Protein AF-A0A2T4S5Z9-F1 (afdb_monomer)

Foldseek 3Di:
DDDCVCVVCVVVVHDDDDDDDPVVCVVCVQLVVCVVLLFAAEAEDDQADPVRHCADPVRHRPDSDDPVVVLVLLVVQQPFQEEEEEQVCCVPPLDLSFRPDDHPAGHEYEYEYADLDHDCVGNVQQDQPHAYEYEYCDPPRDDPPTHPRYDYDHDVDPQPRVVRNVCSVVVGRYYYYDYDDVVSVSCVVVPSHDD

Radius of gyration: 19.09 Å; Cα contacts (8 Å, |Δi|>4): 292; chains: 1; bounding box: 44×49×46 Å

Organism: NCBI:txid214473

Solvent-accessible surface area (backbone atoms only — not comparable to full-atom values): 11421 Å² total; per-residue (Å²): 130,98,64,66,65,66,55,58,40,46,77,71,71,41,90,82,82,92,76,92,50,73,66,64,46,62,77,39,46,63,61,52,52,24,58,75,69,50,29,31,37,27,35,60,59,82,74,58,48,98,90,66,43,60,45,46,101,85,66,57,53,81,80,85,67,57,75,68,56,54,54,51,51,33,53,52,49,67,74,24,50,24,39,33,29,28,35,69,38,46,72,76,65,48,50,62,80,70,56,89,62,98,63,99,67,74,36,33,35,36,35,46,24,56,83,46,71,75,70,69,82,36,56,52,52,64,52,63,78,52,44,31,42,35,39,19,53,33,84,81,60,75,67,89,88,50,50,96,32,55,43,81,44,71,36,98,60,82,45,70,68,55,49,28,32,53,38,28,76,72,69,31,60,29,32,37,34,58,43,43,70,69,56,48,51,51,47,67,71,63,71,61,62,76,79

Mean predicted aligned error: 5.9 Å

Sequence (195 aa):
LDSPGDEILTEAGIEVEYQHDAQAEAMNTDFFKAKQAQITEVTLNLSVSLDGKQATDNGQSKWITNPGVKQDVFKHRARHDAILTGAGTVQADNPSLTVRLEVERQPVRVVLARSGHLDFTQTLFTDQQTPVLVYTENTQLKTKEHGSNIQIIVLDDCSIETILKDLYQRGIGSVYVEAGPKVTSQFLQSQCVQT

pLDDT: mean 89.4, std 8.86, range [57.88, 98.5]

Structure (mmCIF, N/CA/C/O backbone):
data_AF-A0A2T4S5Z9-F1
#
_entry.id   AF-A0A2T4S5Z9-F1
#
loop_
_atom_site.group_PDB
_atom_site.id
_atom_site.type_symbol
_atom_site.label_atom_id
_atom_site.label_alt_id
_atom_site.label_comp_id
_atom_site.label_asym_id
_atom_site.label_entity_id
_atom_site.label_seq_id
_atom_site.pdbx_PDB_ins_code
_atom_site.Cartn_x
_atom_site.Cartn_y
_atom_site.Cartn_z
_atom_site.occupancy
_atom_site.B_iso_or_equiv
_atom_site.auth_seq_id
_atom_site.auth_comp_id
_atom_site.auth_asym_id
_atom_site.auth_atom_id
_atom_site.pdbx_PDB_model_num
ATOM 1 N N . LEU A 1 1 ? -8.295 5.932 23.059 1.00 58.91 1 LEU A N 1
ATOM 2 C CA . LEU A 1 1 ? -7.532 6.839 22.174 1.00 58.91 1 LEU A CA 1
ATOM 3 C C . LEU A 1 1 ? -7.860 8.231 22.658 1.00 58.91 1 LEU A C 1
ATOM 5 O O . LEU A 1 1 ? -9.013 8.611 22.510 1.00 58.91 1 LEU A O 1
ATOM 9 N N . ASP A 1 2 ? -6.915 8.929 23.276 1.00 59.41 2 ASP A N 1
ATOM 10 C CA . ASP A 1 2 ? -7.186 10.278 23.772 1.00 59.41 2 ASP A CA 1
ATOM 11 C C . ASP A 1 2 ? -7.414 11.206 22.578 1.00 59.41 2 ASP A C 1
ATOM 13 O O . ASP A 1 2 ? -6.559 11.350 21.701 1.00 59.41 2 ASP A O 1
ATOM 17 N N . SER A 1 3 ? -8.614 11.771 22.501 1.00 67.69 3 SER A N 1
ATOM 18 C CA . SER A 1 3 ? -8.973 12.809 21.547 1.00 67.69 3 SER A CA 1
ATOM 19 C C . SER A 1 3 ? -9.553 13.966 22.350 1.00 67.69 3 SER A C 1
ATOM 21 O O . SER A 1 3 ? -10.454 13.727 23.148 1.00 67.69 3 SER A O 1
ATOM 23 N N . PRO A 1 4 ? -9.095 15.209 22.135 1.00 86.31 4 PRO A N 1
ATOM 24 C CA . PRO A 1 4 ? -9.563 16.359 22.908 1.00 86.31 4 PRO A CA 1
ATOM 25 C C . PRO A 1 4 ? -10.992 16.787 22.534 1.00 86.31 4 PRO A C 1
ATOM 27 O O . PRO A 1 4 ? -11.445 17.839 22.964 1.00 86.31 4 PRO A O 1
ATOM 30 N N . GLY A 1 5 ? -11.705 16.025 21.692 1.00 88.50 5 GLY A N 1
ATOM 31 C CA . GLY A 1 5 ? -13.034 16.395 21.197 1.00 88.50 5 GLY A CA 1
ATOM 32 C C . GLY A 1 5 ? -14.035 16.650 22.324 1.00 88.50 5 GLY A C 1
ATOM 33 O O . GLY A 1 5 ? -14.705 17.680 22.317 1.00 88.50 5 GLY A O 1
ATOM 34 N N . ASP A 1 6 ? -14.072 15.761 23.315 1.00 91.12 6 ASP A N 1
ATOM 35 C CA . ASP A 1 6 ? -14.982 15.876 24.460 1.00 91.12 6 ASP A CA 1
ATOM 36 C C . ASP A 1 6 ? -14.638 17.100 25.328 1.00 91.12 6 ASP A C 1
ATOM 38 O O . ASP A 1 6 ? -15.530 17.823 25.780 1.00 91.12 6 ASP A O 1
ATOM 42 N N . GLU A 1 7 ? -13.342 17.382 25.505 1.00 92.06 7 GLU A N 1
ATOM 43 C CA . GLU A 1 7 ? -12.838 18.547 26.245 1.00 92.06 7 GLU A CA 1
ATOM 44 C C . GLU A 1 7 ? -13.224 19.855 25.546 1.00 92.06 7 GLU A C 1
ATOM 46 O O . GLU A 1 7 ? -13.785 20.743 26.182 1.00 92.06 7 GLU A O 1
ATOM 51 N N . ILE A 1 8 ? -13.022 19.945 24.225 1.00 95.06 8 ILE A N 1
ATOM 52 C CA . ILE A 1 8 ? -13.369 21.124 23.412 1.00 95.06 8 ILE A CA 1
ATOM 53 C C . ILE A 1 8 ? -14.862 21.457 23.530 1.00 95.06 8 ILE A C 1
ATOM 55 O O . ILE A 1 8 ? -15.237 22.626 23.641 1.00 95.06 8 ILE A O 1
ATOM 59 N N . LEU A 1 9 ? -15.726 20.440 23.496 1.00 95.38 9 LEU A N 1
ATOM 60 C CA . LEU A 1 9 ? -17.171 20.622 23.638 1.00 95.38 9 LEU A CA 1
ATOM 61 C C . LEU A 1 9 ? -17.538 21.073 25.058 1.00 95.38 9 LEU A C 1
ATOM 63 O O . LEU A 1 9 ? -18.287 22.039 25.223 1.00 95.38 9 LEU A O 1
ATOM 67 N N . THR A 1 10 ? -16.958 20.430 26.072 1.00 94.62 10 THR A N 1
ATOM 68 C CA . THR A 1 10 ? -17.209 20.758 27.481 1.00 94.62 10 THR A CA 1
ATOM 69 C C . THR A 1 10 ? -16.759 22.186 27.816 1.00 94.62 10 THR A C 1
ATOM 71 O O . THR A 1 10 ? -17.499 22.933 28.456 1.00 94.62 10 THR A O 1
ATOM 74 N N . GLU A 1 11 ? -15.586 22.616 27.337 1.00 96.38 11 GLU A N 1
ATOM 75 C CA . GLU A 1 11 ? -15.070 23.985 27.506 1.00 96.38 11 GLU A CA 1
ATOM 76 C C . GLU A 1 11 ? -15.950 25.042 26.823 1.00 96.38 11 GLU A C 1
ATOM 78 O O . GLU A 1 11 ? -16.054 26.173 27.304 1.00 96.38 11 GLU A O 1
ATOM 83 N N . ALA A 1 12 ? -16.636 24.676 25.738 1.00 97.19 12 ALA A N 1
ATOM 84 C CA . ALA A 1 12 ? -17.622 25.526 25.075 1.00 97.19 12 ALA A CA 1
ATOM 85 C C . ALA A 1 12 ? -18.988 25.565 25.796 1.00 97.19 12 ALA A C 1
ATOM 87 O O . ALA A 1 12 ? -19.909 26.237 25.327 1.00 97.19 12 ALA A O 1
ATOM 88 N N . GLY A 1 13 ? -19.134 24.866 26.928 1.00 97.19 13 GLY A N 1
ATOM 89 C CA . GLY A 1 13 ? -20.381 24.770 27.687 1.00 97.19 13 GLY A CA 1
ATOM 90 C C . GLY A 1 13 ? -21.405 23.805 27.084 1.00 97.19 13 GLY A C 1
ATOM 91 O O . GLY A 1 13 ? -22.587 23.901 27.415 1.00 97.19 13 GLY A O 1
ATOM 92 N N . ILE A 1 14 ? -20.979 22.906 26.191 1.00 97.25 14 ILE A N 1
ATOM 93 C CA . ILE A 1 14 ? -21.820 21.849 25.620 1.00 97.25 14 ILE A CA 1
ATOM 94 C C . ILE A 1 14 ? -21.727 20.622 26.530 1.00 97.25 14 ILE A C 1
ATOM 96 O O . ILE A 1 14 ? -20.637 20.167 26.863 1.00 97.25 14 ILE A O 1
ATOM 100 N N . GLU A 1 15 ? -22.875 20.084 26.929 1.00 96.12 15 GLU A N 1
ATOM 101 C CA . GLU A 1 15 ? -22.950 18.838 27.691 1.00 96.12 15 GLU A CA 1
ATOM 102 C C . GLU A 1 15 ? -22.558 17.644 26.803 1.00 96.12 15 GLU A C 1
ATOM 104 O O . GLU A 1 15 ? -23.066 17.499 25.689 1.00 96.12 15 GLU A O 1
ATOM 109 N N . VAL A 1 16 ? -21.643 16.801 27.291 1.00 93.88 16 VAL A N 1
ATOM 110 C CA . VAL A 1 16 ? -21.137 15.614 26.586 1.00 93.88 16 VAL A CA 1
ATOM 111 C C . VAL A 1 16 ? -21.408 14.375 27.432 1.00 93.88 16 VAL A C 1
ATOM 113 O O . VAL A 1 16 ? -20.992 14.304 28.587 1.00 93.88 16 VAL A O 1
ATOM 116 N N . GLU A 1 17 ? -22.061 13.375 26.842 1.00 92.94 17 GLU A N 1
ATOM 117 C CA . GLU A 1 17 ? -22.276 12.064 27.455 1.00 92.94 17 GLU A CA 1
ATOM 118 C C . GLU A 1 17 ? -21.646 10.961 26.599 1.00 92.94 17 GLU A C 1
ATOM 120 O O . GLU A 1 17 ? -21.890 10.874 25.394 1.00 92.94 17 GLU A O 1
ATOM 125 N N . TYR A 1 18 ? -20.877 10.072 27.231 1.00 87.06 18 TYR A N 1
ATOM 126 C CA . TYR A 1 18 ? -20.400 8.852 26.587 1.00 87.06 18 TYR A CA 1
ATOM 127 C C . TYR A 1 18 ? -21.430 7.731 26.748 1.00 87.06 18 TYR A C 1
ATOM 129 O O . TYR A 1 18 ? -21.787 7.360 27.868 1.00 87.06 18 TYR A O 1
ATOM 137 N N . GLN A 1 19 ? -21.856 7.142 25.631 1.00 89.94 19 GLN A N 1
ATOM 138 C CA . GLN A 1 19 ? -22.712 5.957 25.616 1.00 89.94 19 GLN A CA 1
ATOM 139 C C . GLN A 1 19 ? -22.022 4.842 24.832 1.00 89.94 19 GLN A C 1
ATOM 141 O O . GLN A 1 19 ? -21.704 4.996 23.653 1.00 89.94 19 GLN A O 1
ATOM 146 N N . HIS A 1 20 ? -21.767 3.715 25.501 1.00 88.06 20 HIS A N 1
ATOM 147 C CA . HIS A 1 20 ? -21.222 2.531 24.841 1.00 88.06 20 HIS A CA 1
ATOM 148 C C . HIS A 1 20 ? -22.290 1.884 23.957 1.00 88.06 20 HIS A C 1
ATOM 150 O O . HIS A 1 20 ? -23.409 1.637 24.406 1.00 88.06 20 HIS A O 1
ATOM 156 N N . ASP A 1 21 ? -21.916 1.577 22.717 1.00 91.69 21 ASP A N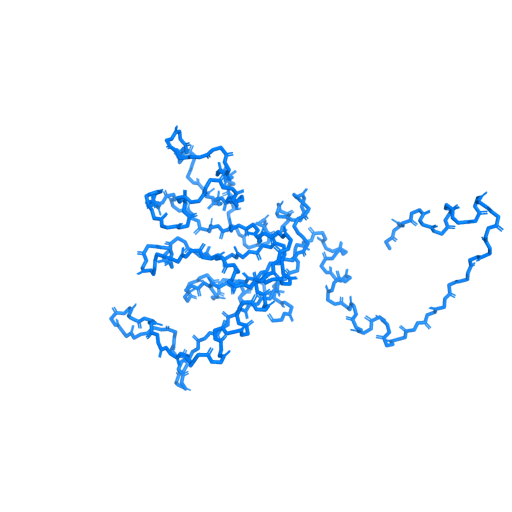 1
ATOM 157 C CA . ASP A 1 21 ? -22.739 0.834 21.770 1.00 91.69 21 ASP A CA 1
ATOM 158 C C . ASP A 1 21 ? -21.895 -0.281 21.137 1.00 91.69 21 ASP A C 1
ATOM 160 O O . ASP A 1 21 ? -20.948 -0.037 20.382 1.00 91.69 21 ASP A O 1
ATOM 164 N N . ALA A 1 22 ? -22.257 -1.529 21.441 1.00 91.25 22 ALA A N 1
ATOM 165 C CA . ALA A 1 22 ? -21.570 -2.708 20.927 1.00 91.25 22 ALA A CA 1
ATOM 166 C C . ALA A 1 22 ? -21.672 -2.846 19.395 1.00 91.25 22 ALA A C 1
ATOM 168 O O . ALA A 1 22 ? -20.772 -3.412 18.777 1.00 91.25 22 ALA A O 1
ATOM 169 N N . GLN A 1 23 ? -22.738 -2.339 18.765 1.00 92.06 23 GLN A N 1
ATOM 170 C CA . GLN A 1 23 ? -22.864 -2.308 17.307 1.00 92.06 23 GLN A CA 1
ATOM 171 C C . GLN A 1 23 ? -21.910 -1.275 16.708 1.00 92.06 23 GLN A C 1
ATOM 173 O O . GLN A 1 23 ? -21.217 -1.585 15.739 1.00 92.06 23 GLN A O 1
ATOM 178 N N . ALA A 1 24 ? -21.817 -0.083 17.307 1.00 87.88 24 ALA A N 1
ATOM 179 C CA . ALA A 1 24 ? -20.883 0.950 16.859 1.00 87.88 24 ALA A CA 1
ATOM 180 C C . ALA A 1 24 ? -19.418 0.494 16.979 1.00 87.88 24 ALA A C 1
ATOM 182 O O . ALA A 1 24 ? -18.613 0.734 16.074 1.00 87.88 24 ALA A O 1
ATOM 183 N N . GLU A 1 25 ? -19.076 -0.206 18.062 1.00 85.19 25 GLU A N 1
ATOM 184 C CA . GLU A 1 25 ? -17.752 -0.803 18.256 1.00 85.19 25 GLU A CA 1
ATOM 185 C C . GLU A 1 25 ? -17.478 -1.922 17.239 1.00 85.19 25 GLU A C 1
ATOM 187 O O . GLU A 1 25 ? -16.429 -1.925 16.588 1.00 85.19 25 GLU A O 1
ATOM 192 N N . ALA A 1 26 ? -18.436 -2.833 17.032 1.00 86.00 26 ALA A N 1
ATOM 193 C CA . ALA A 1 26 ? -18.312 -3.918 16.058 1.00 86.00 26 ALA A CA 1
ATOM 194 C C . ALA A 1 26 ? -18.109 -3.393 14.626 1.00 86.00 26 ALA A C 1
ATOM 196 O O . ALA A 1 26 ? -17.272 -3.913 13.892 1.00 86.00 26 ALA A O 1
ATOM 197 N N . MET A 1 27 ? -18.817 -2.324 14.245 1.00 84.88 27 MET A N 1
ATOM 198 C CA . MET A 1 27 ? -18.685 -1.691 12.927 1.00 84.88 27 MET A CA 1
ATOM 199 C C . MET A 1 27 ? -17.304 -1.074 12.673 1.00 84.88 27 MET A C 1
ATOM 201 O O . MET A 1 27 ? -16.915 -0.931 11.518 1.00 84.88 27 MET A O 1
ATOM 205 N N . ASN A 1 28 ? -16.569 -0.705 13.725 1.00 84.00 28 ASN A N 1
ATOM 206 C CA . ASN A 1 28 ? -15.294 0.014 13.627 1.00 84.00 28 ASN A CA 1
ATOM 207 C C . ASN A 1 28 ? -14.118 -0.768 14.228 1.00 84.00 28 ASN A C 1
ATOM 209 O O . ASN A 1 28 ? -13.046 -0.205 14.452 1.00 84.00 28 ASN A O 1
ATOM 213 N N . THR A 1 29 ? -14.305 -2.056 14.518 1.00 83.81 29 THR A N 1
ATOM 214 C CA . THR A 1 29 ? -13.315 -2.866 15.239 1.00 83.81 29 THR A CA 1
ATOM 215 C C . THR A 1 29 ? -11.961 -2.870 14.530 1.00 83.81 29 THR A C 1
ATOM 217 O O . THR A 1 29 ? -10.926 -2.687 15.170 1.00 83.81 29 THR A O 1
ATOM 220 N N . ASP A 1 30 ? -11.956 -3.037 13.211 1.00 80.44 30 ASP A N 1
ATOM 221 C CA . ASP A 1 30 ? -10.723 -3.137 12.431 1.00 80.44 30 ASP A CA 1
ATOM 222 C C . ASP A 1 30 ? -10.017 -1.786 12.281 1.00 80.44 30 ASP A C 1
ATOM 224 O O . ASP A 1 30 ? -8.805 -1.705 12.501 1.00 80.44 30 ASP A O 1
ATOM 228 N N . PHE A 1 31 ? -10.782 -0.710 12.080 1.00 82.56 31 PHE A N 1
ATOM 229 C CA . PHE A 1 31 ? -10.278 0.662 12.136 1.00 82.56 31 PHE A CA 1
ATOM 230 C C . PHE A 1 31 ? -9.607 0.965 13.483 1.00 82.56 31 PHE A C 1
ATOM 232 O O . PHE A 1 31 ? -8.483 1.468 13.531 1.00 82.56 31 PHE A O 1
ATOM 239 N N . PHE A 1 32 ? -10.261 0.637 14.604 1.00 85.31 32 PHE A N 1
ATOM 240 C CA . PHE A 1 32 ? -9.703 0.900 15.930 1.00 85.31 32 PHE A CA 1
ATOM 241 C C . PHE A 1 32 ? -8.470 0.046 16.231 1.00 85.31 32 PHE A C 1
ATOM 243 O O . PHE A 1 32 ? -7.520 0.573 16.810 1.00 85.31 32 PHE A O 1
ATOM 250 N N . LYS A 1 33 ? -8.433 -1.221 15.796 1.00 85.12 33 LYS A N 1
ATOM 251 C CA . LYS A 1 33 ? -7.232 -2.067 15.899 1.00 85.12 33 LYS A CA 1
ATOM 252 C C . LYS A 1 33 ? -6.059 -1.466 15.129 1.00 85.12 33 LYS A C 1
ATOM 254 O O . LYS A 1 33 ? -4.981 -1.311 15.701 1.00 85.12 33 LYS A O 1
ATOM 259 N N . ALA A 1 34 ? -6.269 -1.098 13.864 1.00 85.19 34 ALA A N 1
ATOM 260 C CA . ALA A 1 34 ? -5.238 -0.492 13.023 1.00 85.19 34 ALA A CA 1
ATOM 261 C C . ALA A 1 34 ? -4.737 0.831 13.627 1.00 85.19 34 ALA A C 1
ATOM 263 O O . ALA A 1 34 ? -3.533 1.036 13.796 1.00 85.19 34 ALA A O 1
ATOM 264 N N . LYS A 1 35 ? -5.663 1.683 14.081 1.00 86.94 35 LYS A N 1
ATOM 265 C CA . LYS A 1 35 ? -5.359 2.963 14.732 1.00 86.94 35 LYS A CA 1
ATOM 266 C C . LYS A 1 35 ? -4.601 2.799 16.051 1.00 86.94 35 LYS A C 1
ATOM 268 O O . LYS A 1 35 ? -3.657 3.544 16.302 1.00 86.94 35 LYS A O 1
ATOM 273 N N . GLN A 1 36 ? -4.976 1.830 16.887 1.00 88.44 36 GLN A N 1
ATOM 274 C CA . GLN A 1 36 ? -4.275 1.531 18.139 1.00 88.44 36 GLN A CA 1
ATOM 275 C C . GLN A 1 36 ? -2.859 1.002 17.882 1.00 88.44 36 GLN A C 1
ATOM 277 O O . 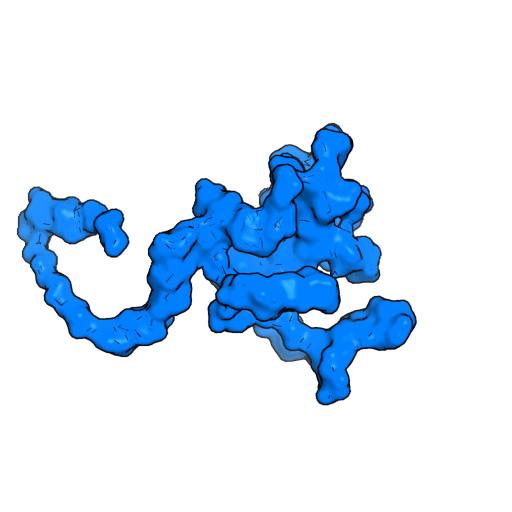GLN A 1 36 ? -1.934 1.355 18.610 1.00 88.44 36 GLN A O 1
ATOM 282 N N . ALA A 1 37 ? -2.684 0.197 16.833 1.00 88.62 37 ALA A N 1
ATOM 283 C CA . ALA A 1 37 ? -1.383 -0.297 16.394 1.00 88.62 37 ALA A CA 1
ATOM 284 C C . ALA A 1 37 ? -0.569 0.738 15.591 1.00 88.62 37 ALA A C 1
ATOM 286 O O . ALA A 1 37 ? 0.595 0.480 15.286 1.00 88.62 37 ALA A O 1
ATOM 287 N N . GLN A 1 38 ? -1.154 1.900 15.270 1.00 93.38 38 GLN A N 1
ATOM 288 C CA . GLN A 1 38 ? -0.562 2.940 14.422 1.00 93.38 38 GLN A CA 1
ATOM 289 C C . GLN A 1 38 ? -0.078 2.395 13.068 1.00 93.38 38 GLN A C 1
ATOM 291 O O . GLN A 1 38 ? 1.025 2.701 12.609 1.00 93.38 38 GLN A O 1
ATOM 296 N N . ILE A 1 39 ? -0.913 1.562 12.445 1.00 94.94 39 ILE A N 1
ATOM 297 C CA . ILE A 1 39 ? -0.691 1.000 11.111 1.00 94.94 39 ILE A CA 1
ATOM 298 C C . ILE A 1 39 ? -1.853 1.364 10.189 1.00 94.94 39 ILE A C 1
ATOM 300 O O . ILE A 1 39 ? -2.989 1.517 10.634 1.00 94.94 39 ILE A O 1
ATOM 304 N N . THR A 1 40 ? -1.567 1.492 8.896 1.00 96.44 40 THR A N 1
ATOM 305 C CA . THR A 1 40 ? -2.583 1.658 7.850 1.00 96.44 40 THR A CA 1
ATOM 306 C C . THR A 1 40 ? -3.470 0.412 7.762 1.00 96.44 40 THR A C 1
ATOM 308 O O . THR A 1 40 ? -2.957 -0.706 7.737 1.00 96.44 40 THR A O 1
ATOM 311 N N . GLU A 1 41 ? -4.788 0.604 7.684 1.00 95.44 41 GLU A N 1
ATOM 312 C CA . GLU A 1 41 ? -5.772 -0.458 7.453 1.00 95.44 41 GLU A CA 1
ATOM 313 C C . GLU A 1 41 ? -5.651 -1.013 6.026 1.00 95.44 41 GLU A C 1
ATOM 315 O O . GLU A 1 41 ? -5.485 -0.263 5.065 1.00 95.44 41 GLU A O 1
ATOM 320 N N . VAL A 1 42 ? -5.745 -2.329 5.871 1.00 95.94 42 VAL A N 1
ATOM 321 C CA . VAL A 1 42 ? -5.489 -3.056 4.631 1.00 95.94 42 VAL A CA 1
ATOM 322 C C . VAL A 1 42 ? -6.735 -3.804 4.174 1.00 95.94 42 VAL A C 1
ATOM 324 O O . VAL A 1 42 ? -7.207 -4.725 4.843 1.00 95.94 42 VAL A 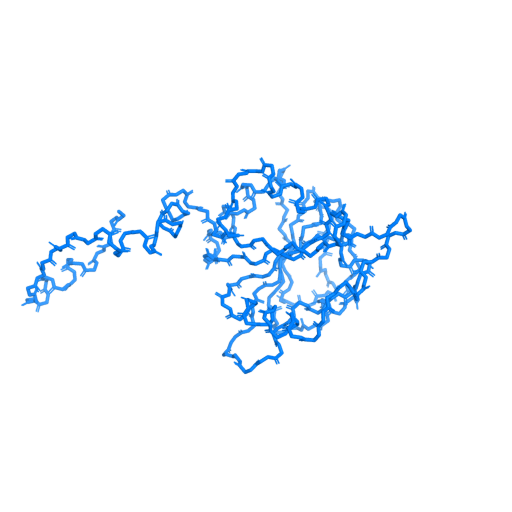O 1
ATOM 327 N N . THR A 1 43 ? -7.165 -3.489 2.953 1.00 95.69 43 THR A N 1
ATOM 328 C CA . THR A 1 43 ? -8.043 -4.352 2.157 1.00 95.69 43 THR A CA 1
ATOM 329 C C . THR A 1 43 ? -7.229 -5.021 1.051 1.00 95.69 43 THR A C 1
ATOM 331 O O . THR A 1 43 ? -6.599 -4.338 0.239 1.00 95.69 43 THR A O 1
ATOM 334 N N . LEU A 1 44 ? -7.251 -6.350 0.971 1.00 95.69 44 LEU A N 1
ATOM 335 C CA . LEU A 1 44 ? -6.540 -7.140 -0.030 1.00 95.69 44 LEU A CA 1
ATOM 336 C C . LEU A 1 44 ? -7.480 -7.602 -1.149 1.00 95.69 44 LEU A C 1
ATOM 338 O O . LEU A 1 44 ? -8.368 -8.424 -0.949 1.00 95.69 44 LEU A O 1
ATOM 342 N N . ASN A 1 45 ? -7.229 -7.150 -2.378 1.00 93.25 45 ASN A N 1
ATOM 343 C CA . ASN A 1 45 ? -7.916 -7.684 -3.549 1.00 93.25 45 ASN A CA 1
ATOM 344 C C . ASN A 1 45 ? -7.238 -8.963 -4.047 1.00 93.25 45 ASN A C 1
ATOM 346 O O . ASN A 1 45 ? -6.095 -8.938 -4.513 1.00 93.25 45 ASN A O 1
ATOM 350 N N . LEU A 1 46 ? -7.977 -10.071 -4.018 1.00 88.69 46 LEU A N 1
ATOM 351 C CA . LEU A 1 46 ? -7.544 -11.355 -4.548 1.00 88.69 46 LEU A CA 1
ATOM 352 C C . LEU A 1 46 ? -8.442 -11.790 -5.712 1.00 88.69 46 LEU A C 1
ATOM 354 O O . LEU A 1 46 ? -9.566 -12.241 -5.517 1.00 88.69 46 LEU A O 1
ATOM 358 N N . SER A 1 47 ? -7.916 -11.704 -6.934 1.00 83.06 47 SER A N 1
ATOM 359 C CA . SER A 1 47 ? -8.556 -12.263 -8.131 1.00 83.06 47 SER A CA 1
ATOM 360 C C . SER A 1 47 ? -7.865 -13.565 -8.529 1.00 83.06 47 SER A C 1
ATOM 362 O O . SER A 1 47 ? -6.695 -13.558 -8.905 1.00 83.06 47 SER A O 1
ATOM 364 N N . VAL A 1 48 ? -8.588 -14.682 -8.446 1.00 84.81 48 VAL A N 1
ATOM 365 C CA . VAL A 1 48 ? -8.086 -16.025 -8.770 1.00 84.81 48 VAL A CA 1
ATOM 366 C C . VAL A 1 48 ? -9.048 -16.763 -9.694 1.00 84.81 48 VAL A C 1
ATOM 368 O O . VAL A 1 48 ? -10.253 -16.509 -9.688 1.00 84.81 48 VAL A O 1
ATOM 371 N N . SER A 1 49 ? -8.518 -17.690 -10.487 1.00 82.94 49 SER A N 1
ATOM 372 C CA . SER A 1 49 ? -9.314 -18.720 -11.153 1.00 82.94 49 SER A CA 1
ATOM 373 C C . SER A 1 49 ? -9.950 -19.673 -10.130 1.00 82.94 49 SER A C 1
ATOM 375 O O . SER A 1 49 ? -9.591 -19.679 -8.952 1.00 82.94 49 SER A O 1
ATOM 377 N N . LEU A 1 50 ? -10.887 -20.514 -10.581 1.00 83.62 50 LEU A N 1
ATOM 378 C CA . LEU A 1 50 ? -11.580 -21.476 -9.713 1.00 83.62 50 LEU A CA 1
ATOM 379 C C . LEU A 1 50 ? -10.621 -22.472 -9.031 1.00 83.62 50 LEU A C 1
ATOM 381 O O . LEU A 1 50 ? -10.878 -22.904 -7.914 1.00 83.62 50 LEU A O 1
ATOM 385 N N . ASP A 1 51 ? -9.509 -22.808 -9.686 1.00 84.69 51 ASP A N 1
ATOM 386 C CA . ASP A 1 51 ? -8.429 -23.643 -9.148 1.00 84.69 51 ASP A CA 1
ATOM 387 C C . ASP A 1 51 ? -7.387 -22.848 -8.333 1.00 84.69 51 ASP A C 1
ATOM 389 O O . ASP A 1 51 ? -6.343 -23.386 -7.969 1.00 84.69 51 ASP A O 1
ATOM 393 N N . GLY A 1 52 ? -7.659 -21.576 -8.020 1.00 82.00 52 GLY A N 1
ATOM 394 C CA . GLY A 1 52 ? -6.857 -20.756 -7.109 1.00 82.00 52 GLY A CA 1
ATOM 395 C C . GLY A 1 52 ? -5.637 -20.077 -7.737 1.00 82.00 52 GLY A C 1
ATOM 396 O O . GLY A 1 52 ? -4.791 -19.555 -7.010 1.00 82.00 52 GLY A O 1
ATOM 397 N N . LYS A 1 53 ? -5.513 -20.052 -9.070 1.00 82.06 53 LYS A N 1
ATOM 398 C CA . LYS A 1 53 ? -4.371 -19.430 -9.756 1.00 82.06 53 LYS A CA 1
ATOM 399 C C . LYS A 1 53 ? -4.620 -17.943 -10.028 1.00 82.06 53 LYS A C 1
ATOM 401 O O . LYS A 1 53 ? -5.666 -17.558 -10.538 1.00 82.06 53 LYS A O 1
ATOM 406 N N . GLN A 1 54 ? -3.628 -17.097 -9.742 1.00 80.50 54 GLN A N 1
ATOM 407 C CA . GLN A 1 54 ? -3.650 -15.665 -10.106 1.00 80.50 54 GLN A CA 1
ATOM 408 C C . GLN A 1 54 ? -3.067 -15.385 -11.499 1.00 80.50 54 GLN A C 1
ATOM 410 O O . GLN A 1 54 ? -3.310 -14.337 -12.092 1.00 80.50 54 GLN A O 1
ATOM 415 N N . ALA A 1 55 ? -2.266 -16.313 -12.015 1.00 78.56 55 ALA A N 1
ATOM 416 C CA . ALA A 1 55 ? -1.669 -16.247 -13.337 1.00 78.56 55 ALA A CA 1
ATOM 417 C C . ALA A 1 55 ? -1.563 -17.662 -13.908 1.00 78.56 55 ALA A C 1
ATOM 419 O O . ALA A 1 55 ? -1.478 -18.644 -13.168 1.00 78.56 55 ALA A O 1
ATOM 420 N N . THR A 1 56 ? -1.554 -17.758 -15.232 1.00 76.19 56 THR A N 1
ATOM 421 C CA . THR A 1 56 ? -1.182 -18.990 -15.932 1.00 76.19 56 THR A CA 1
ATOM 422 C C . THR A 1 56 ? 0.275 -19.352 -15.648 1.00 76.19 56 THR A C 1
ATOM 424 O O . THR A 1 56 ? 1.066 -18.510 -15.221 1.00 76.19 56 THR A O 1
ATOM 427 N N . ASP A 1 57 ? 0.660 -20.587 -15.965 1.00 76.12 57 ASP A N 1
ATOM 428 C CA . ASP A 1 57 ? 2.039 -21.063 -15.789 1.00 76.12 57 ASP A CA 1
ATOM 429 C C . ASP A 1 57 ? 3.051 -20.254 -16.640 1.00 76.12 57 ASP A C 1
ATOM 431 O O . ASP A 1 57 ? 4.235 -20.195 -16.322 1.00 76.12 57 ASP A O 1
ATOM 435 N N . ASN A 1 58 ? 2.564 -19.547 -17.672 1.00 73.06 58 ASN A N 1
ATOM 436 C CA . ASN A 1 58 ? 3.333 -18.619 -18.509 1.00 73.06 58 ASN A CA 1
ATOM 437 C C . ASN A 1 58 ? 3.269 -17.152 -18.027 1.00 73.06 58 ASN A C 1
ATOM 439 O O . ASN A 1 58 ? 3.673 -16.247 -18.754 1.00 73.06 58 ASN A O 1
ATOM 443 N N . GLY A 1 59 ? 2.715 -16.887 -16.840 1.00 67.75 59 GLY A N 1
ATOM 444 C CA . GLY A 1 59 ? 2.649 -15.553 -16.236 1.00 67.75 59 GLY A CA 1
ATOM 445 C C . GLY A 1 59 ? 1.543 -14.636 -16.772 1.00 67.75 59 GLY A C 1
ATOM 446 O O . GLY A 1 59 ? 1.504 -13.464 -16.412 1.00 67.75 59 GLY A O 1
ATOM 447 N N . GLN A 1 60 ? 0.625 -15.132 -17.608 1.00 70.88 60 GLN A N 1
ATOM 448 C CA . GLN A 1 60 ? -0.518 -14.332 -18.069 1.00 70.88 60 GLN A CA 1
ATOM 449 C C . GLN A 1 60 ? -1.614 -14.287 -16.997 1.00 70.88 60 GLN A C 1
ATOM 451 O O . GLN A 1 60 ? -2.109 -15.338 -16.594 1.00 70.88 60 GLN A O 1
ATOM 456 N N . SER A 1 61 ? -2.011 -13.086 -16.577 1.00 70.25 61 SER A N 1
ATOM 457 C CA . SER A 1 61 ? -2.986 -12.818 -15.500 1.00 70.25 61 SER A CA 1
ATOM 458 C C . SER A 1 61 ? -4.194 -11.979 -15.956 1.00 70.25 61 SER A C 1
ATOM 460 O O . SER A 1 61 ? -5.073 -11.640 -15.163 1.00 70.25 61 SER A O 1
ATOM 462 N N . LYS A 1 62 ? -4.261 -11.610 -17.243 1.00 67.56 62 LYS A N 1
ATOM 463 C CA . LYS A 1 62 ? -5.297 -10.704 -17.761 1.00 67.56 62 LYS A CA 1
ATOM 464 C C . LYS A 1 62 ? -6.619 -11.435 -18.015 1.00 67.56 62 LYS A C 1
ATOM 466 O O . LYS A 1 62 ? -6.632 -12.555 -18.510 1.00 67.56 62 LYS A O 1
ATOM 471 N N . TRP A 1 63 ? -7.724 -10.726 -17.768 1.00 61.78 63 TRP A N 1
ATOM 472 C CA . TRP A 1 63 ? -9.101 -11.122 -18.118 1.00 61.78 63 TRP A CA 1
ATOM 473 C C . TRP A 1 63 ? -9.689 -12.307 -17.337 1.00 61.78 63 TRP A C 1
ATOM 475 O O . TRP A 1 63 ? -10.586 -12.980 -17.834 1.00 61.78 63 TRP A O 1
ATOM 485 N N . ILE A 1 64 ? -9.248 -12.518 -16.093 1.00 64.44 64 ILE A N 1
ATOM 486 C CA . ILE A 1 64 ? -9.898 -13.462 -15.163 1.00 64.44 64 ILE A CA 1
ATOM 487 C C . ILE A 1 64 ? -11.308 -12.968 -14.772 1.00 64.44 64 ILE A C 1
ATOM 489 O O . ILE A 1 64 ? -12.204 -13.767 -14.513 1.00 64.44 64 ILE A O 1
ATOM 493 N N . THR A 1 65 ? -11.531 -11.649 -14.758 1.00 66.12 65 THR A N 1
ATOM 494 C CA . THR A 1 65 ? -12.743 -11.015 -14.216 1.00 66.12 65 THR A CA 1
ATOM 495 C C . THR A 1 65 ? -13.583 -10.289 -15.275 1.00 66.12 65 THR A C 1
ATOM 497 O O . THR A 1 65 ? -13.090 -9.860 -16.323 1.00 66.12 65 THR A O 1
ATOM 500 N N . ASN A 1 66 ? -14.888 -10.154 -15.007 1.00 76.44 66 ASN A N 1
ATOM 501 C CA . ASN A 1 66 ? -15.860 -9.539 -15.917 1.00 76.44 66 ASN A CA 1
ATOM 502 C C . ASN A 1 66 ? -15.925 -7.994 -15.756 1.00 76.44 66 ASN A C 1
ATOM 504 O O . ASN A 1 66 ? -15.322 -7.431 -14.839 1.00 76.44 66 ASN A O 1
ATOM 508 N N . PRO A 1 67 ? -16.653 -7.265 -16.626 1.00 76.81 67 PRO A N 1
ATOM 509 C CA . PRO A 1 67 ? -16.782 -5.808 -16.518 1.00 76.81 67 PRO A CA 1
ATOM 510 C C . PRO A 1 67 ? -17.419 -5.303 -15.213 1.00 76.81 67 PRO A C 1
ATOM 512 O O . PRO A 1 67 ? -17.075 -4.209 -14.774 1.00 76.81 67 PRO A O 1
ATOM 515 N N . GLY A 1 68 ? -18.308 -6.083 -14.587 1.00 76.19 68 GLY A N 1
ATOM 516 C CA . GLY A 1 68 ? -18.920 -5.733 -13.299 1.00 76.19 68 GLY A CA 1
ATOM 517 C C . GLY A 1 68 ? -17.876 -5.632 -12.187 1.00 76.19 68 GLY A C 1
ATOM 518 O O . GLY A 1 68 ? -17.817 -4.624 -11.489 1.00 76.19 68 GLY A O 1
ATOM 519 N N . VAL A 1 69 ? -16.946 -6.590 -12.135 1.00 80.62 69 VAL A N 1
ATOM 520 C CA . VAL A 1 69 ? -15.822 -6.574 -11.182 1.00 80.62 69 VAL A CA 1
ATOM 521 C C . VAL A 1 69 ? -14.955 -5.323 -11.348 1.00 80.62 69 VAL A C 1
ATOM 523 O O . VAL A 1 69 ? -14.477 -4.763 -10.366 1.00 80.62 69 VAL A O 1
ATOM 526 N N . LYS A 1 70 ? -14.782 -4.817 -12.578 1.00 81.19 70 LYS A N 1
ATOM 527 C CA . LYS A 1 70 ? -14.016 -3.578 -12.805 1.00 81.19 70 LYS A CA 1
ATOM 528 C C . LYS A 1 70 ? -14.673 -2.358 -12.158 1.00 81.19 70 LYS A C 1
ATOM 530 O O . LYS A 1 70 ? -13.955 -1.490 -11.669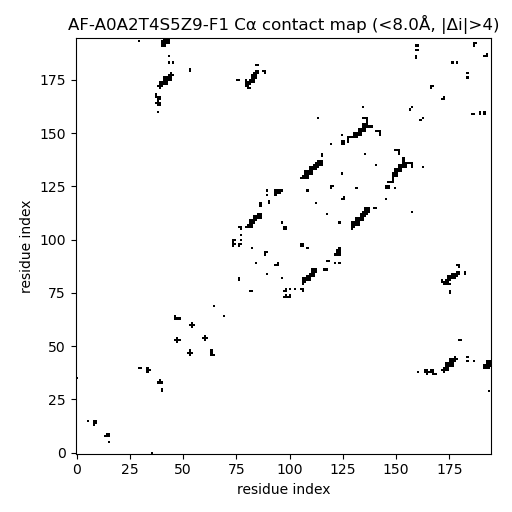 1.00 81.19 70 LYS A O 1
ATOM 535 N N . GLN A 1 71 ? -16.006 -2.277 -12.148 1.00 86.19 71 GLN A N 1
ATOM 536 C CA . GLN A 1 71 ? -16.704 -1.182 -11.468 1.00 86.19 71 GLN A CA 1
ATOM 537 C C . GLN A 1 71 ? -16.492 -1.247 -9.958 1.00 86.19 71 GLN A C 1
ATOM 539 O O . GLN A 1 71 ? -16.238 -0.216 -9.339 1.00 86.19 71 GLN A O 1
ATOM 544 N N . ASP A 1 72 ? -16.542 -2.443 -9.380 1.00 87.88 72 ASP A N 1
ATOM 545 C CA . ASP A 1 72 ? -16.325 -2.616 -7.946 1.00 87.88 72 ASP A CA 1
ATOM 546 C C . ASP A 1 72 ? -14.879 -2.303 -7.552 1.00 87.88 72 ASP A C 1
ATOM 548 O O . ASP A 1 72 ? -14.670 -1.584 -6.579 1.00 87.88 72 ASP A O 1
ATOM 552 N N . VAL A 1 73 ? -13.888 -2.684 -8.368 1.00 91.00 73 VAL A N 1
ATOM 553 C CA . VAL A 1 73 ? -12.492 -2.244 -8.188 1.00 91.00 73 VAL A CA 1
ATOM 554 C C . VAL A 1 73 ? -12.395 -0.719 -8.151 1.00 91.00 73 VAL A C 1
ATOM 556 O O . VAL A 1 73 ? -11.751 -0.175 -7.260 1.00 91.00 73 VAL A O 1
ATOM 559 N N . PHE A 1 74 ? -13.061 0.004 -9.058 1.00 92.00 74 PHE A N 1
ATOM 560 C CA . PHE A 1 74 ? -13.031 1.470 -9.009 1.00 92.00 74 PHE A CA 1
ATOM 561 C C . PHE A 1 74 ? -13.699 2.041 -7.755 1.00 92.00 74 PHE A C 1
ATOM 563 O O . PHE A 1 74 ? -13.191 3.022 -7.217 1.00 92.00 74 PHE A O 1
ATOM 570 N N . LYS A 1 75 ? -14.783 1.430 -7.258 1.00 93.19 75 LYS A N 1
ATOM 571 C CA . LYS A 1 75 ? -15.408 1.831 -5.986 1.00 93.19 75 LYS A CA 1
ATOM 572 C C . LYS A 1 75 ? -14.484 1.574 -4.799 1.00 93.19 75 LYS A C 1
ATOM 574 O O . LYS A 1 75 ? -14.389 2.427 -3.926 1.00 93.19 75 LYS A O 1
ATOM 579 N N . HIS A 1 76 ? -13.797 0.431 -4.764 1.00 94.00 76 HIS A N 1
ATOM 580 C CA . HIS A 1 76 ? -12.822 0.139 -3.715 1.00 94.00 76 HIS A CA 1
ATOM 581 C C . HIS A 1 76 ? -11.668 1.134 -3.762 1.00 94.00 76 HIS A C 1
ATOM 583 O O . HIS A 1 76 ? -11.411 1.790 -2.761 1.00 94.00 76 HIS A O 1
ATOM 589 N N . ARG A 1 77 ? -11.057 1.353 -4.929 1.00 95.81 77 ARG A N 1
ATOM 590 C CA . ARG A 1 77 ? -10.012 2.373 -5.103 1.00 95.81 77 ARG A CA 1
ATOM 591 C C . ARG A 1 77 ? -10.454 3.768 -4.645 1.00 95.81 77 ARG A C 1
ATOM 593 O O . ARG A 1 77 ? -9.654 4.478 -4.059 1.00 95.81 77 ARG A O 1
ATOM 600 N N . ALA A 1 78 ? -11.709 4.150 -4.894 1.00 95.12 78 ALA A N 1
ATOM 601 C CA . ALA A 1 78 ? -12.259 5.446 -4.488 1.00 95.12 78 ALA A CA 1
ATOM 602 C C . ALA A 1 78 ? -12.448 5.600 -2.967 1.00 95.12 78 ALA A C 1
ATOM 604 O O . ALA A 1 78 ? -12.557 6.720 -2.484 1.00 95.12 78 ALA A O 1
ATOM 605 N N . ARG A 1 79 ? -12.532 4.490 -2.225 1.00 94.06 79 ARG A N 1
ATOM 606 C CA . ARG A 1 79 ? -12.773 4.471 -0.772 1.00 94.06 79 ARG A CA 1
ATOM 607 C C . ARG A 1 79 ? -11.499 4.411 0.068 1.00 94.06 79 ARG A C 1
ATOM 609 O O . ARG A 1 79 ? -11.608 4.469 1.284 1.00 94.06 79 ARG A O 1
ATOM 616 N N . HIS A 1 80 ? -10.337 4.244 -0.560 1.00 96.19 80 HIS A N 1
ATOM 617 C CA . HIS A 1 80 ? -9.064 4.099 0.142 1.00 96.19 80 HIS A CA 1
ATOM 618 C C . HIS A 1 80 ? -8.155 5.292 -0.131 1.00 96.19 80 HIS A C 1
ATOM 620 O O . HIS A 1 80 ? -8.176 5.865 -1.220 1.00 96.19 80 HIS A O 1
ATOM 626 N N . ASP A 1 81 ? -7.302 5.613 0.836 1.00 97.00 81 ASP A N 1
ATOM 627 C CA . ASP A 1 81 ? -6.328 6.700 0.713 1.00 97.00 81 ASP A CA 1
ATOM 628 C C . ASP A 1 81 ? -5.205 6.348 -0.270 1.00 97.00 81 ASP A C 1
ATOM 630 O O . ASP A 1 81 ? -4.633 7.228 -0.924 1.00 97.00 81 ASP A O 1
ATOM 634 N N . ALA A 1 82 ? -4.886 5.055 -0.378 1.00 98.31 82 ALA A N 1
ATOM 635 C CA . ALA A 1 82 ? -3.834 4.539 -1.238 1.00 98.31 82 ALA A CA 1
ATOM 636 C C . ALA A 1 82 ? -4.208 3.231 -1.951 1.00 98.31 82 ALA A C 1
ATOM 638 O O . ALA A 1 82 ? -5.001 2.426 -1.464 1.00 98.31 82 ALA A O 1
ATOM 639 N N . ILE A 1 83 ? -3.564 2.988 -3.094 1.00 98.38 83 ILE A N 1
ATOM 640 C CA . ILE A 1 83 ? -3.564 1.704 -3.802 1.00 98.38 83 ILE A CA 1
ATOM 641 C C . ILE A 1 83 ? -2.133 1.181 -3.835 1.00 98.38 83 ILE A C 1
ATOM 643 O O . ILE A 1 83 ? -1.231 1.890 -4.284 1.00 98.38 83 ILE A O 1
ATOM 647 N N . LEU A 1 84 ? -1.921 -0.056 -3.394 1.00 98.44 84 LEU A N 1
ATOM 648 C CA . LEU A 1 84 ? -0.603 -0.669 -3.293 1.00 98.44 84 LEU A CA 1
ATOM 649 C C . LEU A 1 84 ? -0.440 -1.824 -4.271 1.00 98.44 84 LEU A C 1
ATOM 651 O O . LEU A 1 84 ? -1.282 -2.715 -4.358 1.00 98.44 84 LEU A O 1
ATOM 655 N N . THR A 1 85 ? 0.697 -1.844 -4.961 1.00 97.69 85 THR A N 1
ATOM 656 C CA . THR A 1 85 ? 1.095 -2.957 -5.819 1.00 97.69 85 THR A CA 1
ATOM 657 C C . THR A 1 85 ? 2.583 -3.284 -5.693 1.00 97.69 85 THR A C 1
ATOM 659 O O . THR A 1 85 ? 3.353 -2.566 -5.057 1.00 97.69 85 THR A O 1
ATOM 662 N N . GLY A 1 86 ? 3.013 -4.377 -6.323 1.00 96.69 86 GLY A N 1
ATOM 663 C CA . GLY A 1 86 ? 4.426 -4.736 -6.455 1.00 96.69 86 GLY A CA 1
ATOM 664 C C . GLY A 1 86 ? 5.024 -4.316 -7.797 1.00 96.69 86 GLY A C 1
ATOM 665 O O . GLY A 1 86 ? 4.335 -4.309 -8.816 1.00 96.69 86 GLY A O 1
ATOM 666 N N . ALA A 1 87 ? 6.336 -4.071 -7.825 1.00 95.56 87 ALA A N 1
ATOM 667 C CA . ALA A 1 87 ? 7.079 -3.761 -9.051 1.00 95.56 87 ALA A CA 1
ATOM 668 C C . ALA A 1 87 ? 6.897 -4.820 -10.155 1.00 95.56 87 ALA A C 1
ATOM 670 O O . ALA A 1 87 ? 6.837 -4.471 -11.328 1.00 95.56 87 ALA A O 1
ATOM 671 N N . GLY A 1 88 ? 6.742 -6.100 -9.794 1.00 93.12 88 GLY A N 1
ATOM 672 C CA . GLY A 1 88 ? 6.466 -7.167 -10.764 1.00 93.12 88 GLY A CA 1
ATOM 673 C C . GLY A 1 88 ? 5.133 -6.982 -11.500 1.00 93.12 88 GLY A C 1
ATOM 674 O O . GLY A 1 88 ? 5.079 -7.160 -12.713 1.00 93.12 88 GLY A O 1
ATOM 675 N N . THR A 1 89 ? 4.077 -6.556 -10.796 1.00 93.06 89 THR A N 1
ATOM 676 C CA . THR A 1 89 ? 2.787 -6.205 -11.415 1.00 93.06 89 THR A CA 1
ATOM 677 C C . THR A 1 89 ? 2.943 -4.999 -12.333 1.00 93.06 89 THR A C 1
ATOM 679 O O . THR A 1 89 ? 2.420 -4.983 -13.441 1.00 93.06 89 THR A O 1
ATOM 682 N N . VAL A 1 90 ? 3.690 -3.987 -11.885 1.00 94.69 90 VAL A N 1
ATOM 683 C CA . VAL A 1 90 ? 3.940 -2.764 -12.660 1.00 94.69 90 VAL A CA 1
ATOM 684 C C . VAL A 1 90 ? 4.646 -3.099 -13.978 1.00 94.69 90 VAL A C 1
ATOM 686 O O . VAL A 1 90 ? 4.176 -2.710 -15.046 1.00 94.69 90 VAL A O 1
ATOM 689 N N . GLN A 1 91 ? 5.679 -3.940 -13.921 1.00 93.00 91 GLN A N 1
ATOM 690 C CA . GLN A 1 91 ? 6.414 -4.423 -15.091 1.00 93.00 91 GLN A CA 1
ATOM 691 C C . GLN A 1 91 ? 5.546 -5.259 -16.043 1.00 93.00 91 GLN A C 1
ATOM 693 O O . GLN A 1 91 ? 5.584 -5.031 -17.250 1.00 93.00 91 GLN A O 1
ATOM 698 N N . ALA A 1 92 ? 4.758 -6.205 -15.524 1.00 90.12 92 ALA A N 1
ATOM 699 C CA . ALA A 1 92 ? 3.971 -7.122 -16.351 1.00 90.12 92 ALA A CA 1
ATOM 700 C C . ALA A 1 92 ? 2.712 -6.478 -16.959 1.00 90.12 92 ALA A C 1
ATOM 702 O O . ALA A 1 92 ? 2.382 -6.718 -18.124 1.00 90.12 92 ALA A O 1
ATOM 703 N N . ASP A 1 93 ? 2.003 -5.657 -16.182 1.00 90.00 93 ASP A N 1
ATOM 704 C CA . ASP A 1 93 ? 0.664 -5.185 -16.538 1.00 90.00 93 ASP A CA 1
ATOM 705 C C . ASP A 1 93 ? 0.602 -3.712 -16.938 1.00 90.00 93 ASP A C 1
ATOM 707 O O . ASP A 1 93 ? -0.383 -3.312 -17.564 1.00 90.00 93 ASP A O 1
ATOM 711 N N . ASN A 1 94 ? 1.636 -2.923 -16.626 1.00 93.25 94 ASN A N 1
ATOM 712 C CA . ASN A 1 94 ? 1.677 -1.476 -16.846 1.00 93.25 94 ASN A CA 1
ATOM 713 C C . ASN A 1 94 ? 0.372 -0.763 -16.393 1.00 93.25 94 ASN A C 1
ATOM 715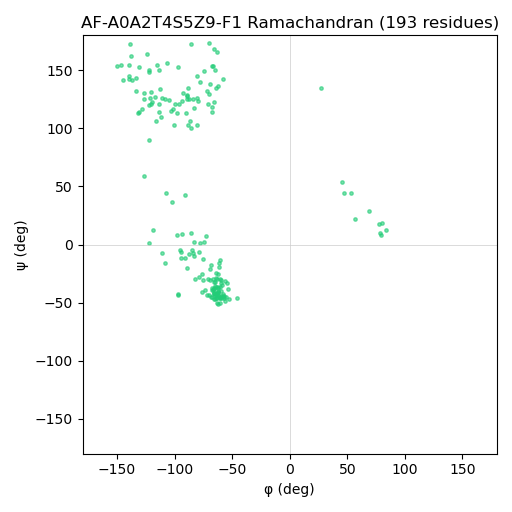 O O . ASN A 1 94 ? -0.292 -0.092 -17.193 1.00 93.25 94 ASN A O 1
ATOM 719 N N . PRO A 1 95 ? -0.075 -0.956 -15.133 1.00 93.06 95 PRO A N 1
ATOM 720 C CA . PRO A 1 95 ? -1.354 -0.438 -14.668 1.00 93.06 95 PRO A CA 1
ATOM 721 C C . PRO A 1 95 ? -1.294 1.078 -14.436 1.00 93.06 95 PRO A C 1
ATOM 723 O O . PRO A 1 95 ? -0.278 1.609 -14.004 1.00 93.06 95 PRO A O 1
ATOM 726 N N . SER A 1 96 ? -2.413 1.784 -14.627 1.00 93.06 96 SER A N 1
ATOM 727 C CA . SER A 1 96 ? -2.511 3.200 -14.226 1.00 93.06 96 SER A CA 1
ATOM 728 C C . SER A 1 96 ? -2.747 3.383 -12.722 1.00 93.06 96 SER A C 1
ATOM 730 O O . SER A 1 96 ? -2.382 4.418 -12.171 1.00 93.06 96 SER A O 1
ATOM 732 N N . LEU A 1 97 ? -3.390 2.391 -12.083 1.00 94.19 97 LEU A N 1
ATOM 733 C CA . LEU A 1 97 ? -3.889 2.431 -10.698 1.00 94.19 97 LEU A CA 1
ATOM 734 C C . LEU A 1 97 ? -4.665 3.718 -10.378 1.00 94.19 97 LEU A C 1
ATOM 736 O O . LEU A 1 97 ? -4.475 4.338 -9.343 1.00 94.19 97 LEU A O 1
ATOM 740 N N . THR A 1 98 ? -5.544 4.118 -11.296 1.00 92.69 98 THR A N 1
ATOM 741 C CA . THR A 1 98 ? -6.428 5.278 -11.135 1.00 92.69 98 THR A CA 1
ATOM 742 C C . THR A 1 98 ? -7.872 4.854 -10.889 1.00 92.69 98 THR A C 1
ATOM 744 O O . THR A 1 98 ? -8.300 3.758 -11.284 1.00 92.69 98 THR A O 1
ATOM 747 N N . VAL A 1 99 ? -8.638 5.741 -10.263 1.00 92.94 99 VAL A N 1
ATOM 748 C CA . VAL A 1 99 ? -10.096 5.665 -10.166 1.00 92.94 99 VAL A CA 1
ATOM 749 C C . VAL A 1 99 ? -10.695 6.279 -11.430 1.00 92.94 99 VAL A C 1
ATOM 751 O O . VAL A 1 99 ? -10.378 7.415 -11.776 1.00 92.94 99 VAL A O 1
ATOM 754 N N . ARG A 1 100 ? -11.554 5.532 -12.137 1.00 89.94 100 ARG A N 1
ATOM 755 C CA . ARG A 1 100 ? -12.260 5.990 -13.355 1.00 89.94 100 ARG A CA 1
ATOM 756 C C . ARG A 1 100 ? -13.723 6.358 -13.075 1.00 89.94 100 ARG A C 1
ATOM 758 O O . ARG A 1 100 ? -14.604 6.068 -13.879 1.00 89.94 100 ARG A O 1
ATOM 765 N N . LEU A 1 101 ? -13.955 6.935 -11.903 1.00 88.88 101 LEU A N 1
ATOM 766 C CA . LEU A 1 101 ? -15.225 7.469 -11.414 1.00 88.88 101 LEU A CA 1
ATOM 767 C C . LEU A 1 101 ? -14.999 8.934 -11.029 1.00 88.88 101 LEU A C 1
ATOM 769 O O . LEU A 1 101 ? -13.853 9.356 -10.873 1.00 88.88 101 LEU A O 1
ATOM 773 N N . GLU A 1 102 ? -16.078 9.694 -10.871 1.00 90.94 102 GLU A N 1
ATOM 774 C CA . GLU A 1 102 ? -15.999 11.049 -10.329 1.00 90.94 102 GLU A CA 1
ATOM 775 C C . GLU A 1 102 ? -15.586 10.980 -8.854 1.00 90.94 102 GLU A C 1
ATOM 777 O O . GLU A 1 102 ? -16.293 10.406 -8.026 1.00 90.94 102 GLU A O 1
ATOM 782 N N . VAL A 1 103 ? -14.397 11.502 -8.552 1.00 90.75 103 VAL A N 1
ATOM 783 C CA . VAL A 1 103 ? -13.827 11.575 -7.205 1.00 90.75 103 VAL A CA 1
ATOM 784 C C . VAL A 1 103 ? -13.142 12.919 -7.024 1.00 90.75 103 VAL A C 1
ATOM 786 O O . VAL A 1 103 ? -12.524 13.433 -7.955 1.00 90.75 103 VAL A O 1
ATOM 789 N N . GLU A 1 104 ? -13.214 13.468 -5.814 1.00 89.50 104 GLU A N 1
ATOM 790 C CA . GLU A 1 104 ? -12.539 14.727 -5.474 1.00 89.50 104 GLU A CA 1
ATOM 791 C C . GLU A 1 104 ? -11.012 14.590 -5.535 1.00 89.50 104 GLU A C 1
ATOM 793 O O . GLU A 1 104 ? -10.306 15.537 -5.882 1.00 89.50 104 GLU A O 1
ATOM 798 N N . ARG A 1 105 ? -10.492 13.396 -5.220 1.00 90.94 105 ARG A N 1
ATOM 799 C CA . ARG A 1 105 ? -9.058 13.112 -5.180 1.00 90.94 105 ARG A CA 1
ATOM 800 C C . ARG A 1 105 ? -8.750 11.685 -5.637 1.00 90.94 105 ARG A C 1
ATOM 802 O O . ARG 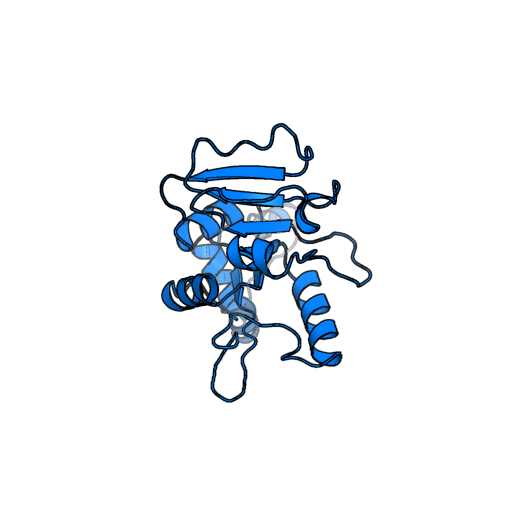A 1 105 ? -9.456 10.743 -5.293 1.00 90.94 105 ARG A O 1
ATOM 809 N N . GLN A 1 106 ? -7.654 11.527 -6.382 1.00 95.69 106 GLN A N 1
ATOM 810 C CA . GLN A 1 106 ? -7.087 10.214 -6.700 1.00 95.69 106 GLN A CA 1
ATOM 811 C C . GLN A 1 106 ? -6.301 9.646 -5.502 1.00 95.69 106 GLN A C 1
ATOM 813 O O . GLN A 1 106 ? -5.561 10.396 -4.851 1.00 95.69 106 GLN A O 1
ATOM 818 N N . PRO A 1 107 ? -6.405 8.334 -5.229 1.00 97.00 107 PRO A N 1
ATOM 819 C CA . PRO A 1 107 ? -5.642 7.692 -4.165 1.00 97.00 107 PRO A CA 1
ATOM 820 C C . PRO A 1 107 ? -4.140 7.725 -4.461 1.00 97.00 107 PRO A C 1
ATOM 822 O O . PRO A 1 107 ? -3.705 7.690 -5.615 1.00 97.00 107 PRO A O 1
ATOM 825 N N . VAL A 1 108 ? -3.332 7.763 -3.402 1.00 98.06 108 VAL A N 1
ATOM 826 C CA . VAL A 1 108 ? -1.872 7.667 -3.503 1.00 98.06 108 VAL A CA 1
ATOM 827 C C . VAL A 1 108 ? -1.492 6.311 -4.093 1.00 98.06 108 VAL A C 1
ATOM 829 O O . VAL A 1 108 ? -2.028 5.276 -3.709 1.00 98.06 108 VAL A O 1
ATOM 832 N N . A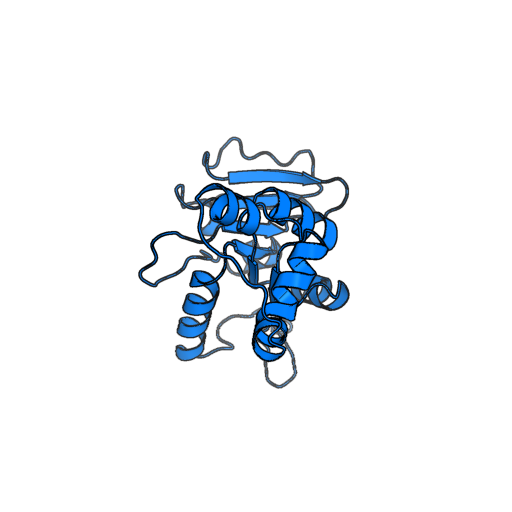RG A 1 109 ? -0.539 6.288 -5.023 1.00 98.19 109 ARG A N 1
ATOM 833 C CA . ARG A 1 109 ? -0.075 5.041 -5.644 1.00 98.19 109 ARG A CA 1
ATOM 834 C C . ARG A 1 109 ? 1.172 4.560 -4.918 1.00 98.19 109 ARG A C 1
ATOM 836 O O . ARG A 1 109 ? 2.166 5.274 -4.879 1.00 98.19 109 ARG A O 1
ATOM 843 N N . VAL A 1 110 ? 1.130 3.363 -4.351 1.00 98.50 110 VAL A N 1
ATOM 844 C CA . VAL A 1 110 ? 2.233 2.772 -3.590 1.00 98.50 110 VAL A CA 1
ATOM 845 C C . VAL A 1 110 ? 2.815 1.596 -4.366 1.00 98.50 110 VAL A C 1
ATOM 847 O O . VAL A 1 110 ? 2.099 0.675 -4.757 1.00 98.50 110 VAL A O 1
ATOM 850 N N . VAL A 1 111 ? 4.126 1.613 -4.596 1.00 97.94 111 VAL A N 1
ATOM 851 C CA . VAL A 1 111 ? 4.836 0.563 -5.333 1.00 97.94 111 VAL A CA 1
ATOM 852 C C . VAL A 1 111 ? 5.910 -0.057 -4.451 1.00 97.94 111 VAL A C 1
ATOM 854 O O . VAL A 1 111 ? 6.842 0.620 -4.016 1.00 97.94 111 VAL A O 1
ATOM 857 N N . LEU A 1 112 ? 5.810 -1.368 -4.231 1.00 97.75 112 LEU A N 1
ATOM 858 C CA . LEU A 1 112 ? 6.836 -2.146 -3.543 1.00 97.75 112 LEU A CA 1
ATOM 859 C C . LEU A 1 112 ? 7.888 -2.615 -4.548 1.00 97.75 112 LEU A C 1
ATOM 861 O O . LEU A 1 112 ? 7.653 -3.532 -5.340 1.00 97.75 112 LEU A O 1
ATOM 865 N N . ALA A 1 113 ? 9.061 -1.990 -4.509 1.00 95.62 113 ALA A N 1
ATOM 866 C CA . ALA A 1 113 ? 10.162 -2.215 -5.435 1.00 95.62 113 ALA A CA 1
ATOM 867 C C . ALA A 1 113 ? 11.456 -2.537 -4.680 1.00 95.62 113 ALA A C 1
ATOM 869 O O . ALA A 1 113 ? 12.456 -1.851 -4.843 1.00 95.62 113 ALA A O 1
ATOM 870 N N . ARG A 1 114 ? 11.456 -3.609 -3.875 1.00 91.69 114 ARG A N 1
ATOM 871 C CA . ARG A 1 114 ? 12.562 -3.976 -2.967 1.00 91.69 114 ARG A CA 1
ATOM 872 C C . ARG A 1 114 ? 13.968 -3.902 -3.593 1.00 91.69 114 ARG A C 1
A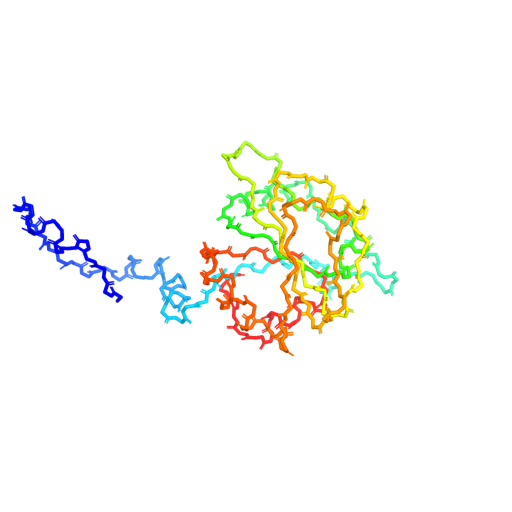TOM 874 O O . ARG A 1 114 ? 14.866 -3.342 -2.982 1.00 91.69 114 ARG A O 1
ATOM 881 N N . SER A 1 115 ? 14.160 -4.429 -4.809 1.00 87.19 115 SER A N 1
ATOM 882 C CA . SER A 1 115 ? 15.455 -4.404 -5.521 1.00 87.19 115 SER A CA 1
ATOM 883 C C . SER A 1 115 ? 15.732 -3.103 -6.292 1.00 87.19 115 SER A C 1
ATOM 885 O O . SER A 1 115 ? 16.817 -2.925 -6.842 1.00 87.19 115 SER A O 1
ATOM 887 N N . GLY A 1 116 ? 14.750 -2.207 -6.377 1.00 85.19 116 GLY A N 1
ATOM 888 C CA . GLY A 1 116 ? 14.808 -0.945 -7.109 1.00 85.19 116 GLY A CA 1
ATOM 889 C C . GLY A 1 116 ? 14.618 -1.040 -8.626 1.00 85.19 116 GLY A C 1
ATOM 890 O O . GLY A 1 116 ? 14.830 -0.052 -9.315 1.00 85.19 116 GLY A O 1
ATOM 891 N N . HIS A 1 117 ? 14.223 -2.192 -9.174 1.00 88.69 117 HIS A N 1
ATOM 892 C CA . HIS A 1 117 ? 13.992 -2.320 -10.618 1.00 88.69 117 HIS A CA 1
ATOM 893 C C . HIS A 1 117 ? 12.617 -1.761 -11.005 1.00 88.69 117 HIS A C 1
ATOM 895 O O . HIS A 1 117 ? 11.598 -2.425 -10.806 1.00 88.69 117 HIS A O 1
ATOM 901 N N . LEU A 1 118 ? 12.593 -0.560 -11.581 1.00 91.38 118 LEU A N 1
ATOM 902 C CA . LEU A 1 118 ? 11.395 0.099 -12.101 1.00 91.38 118 LEU A CA 1
ATOM 903 C C . LEU A 1 118 ? 11.700 0.798 -13.424 1.00 91.38 118 LEU A C 1
ATOM 905 O O . LEU A 1 118 ? 12.763 1.390 -13.586 1.00 91.38 118 LEU A O 1
ATOM 909 N N . ASP A 1 119 ? 10.736 0.749 -14.338 1.00 91.88 119 ASP A N 1
ATOM 910 C CA . ASP A 1 119 ? 10.720 1.571 -15.541 1.00 91.88 119 ASP A CA 1
ATOM 911 C C . ASP A 1 119 ? 9.770 2.749 -15.305 1.00 91.88 119 ASP A C 1
ATOM 913 O O . ASP A 1 119 ? 8.547 2.612 -15.341 1.00 91.88 119 ASP A O 1
ATOM 917 N N . PHE A 1 120 ? 10.339 3.919 -15.036 1.00 91.88 120 PHE A N 1
ATOM 918 C CA . PHE A 1 120 ? 9.570 5.129 -14.759 1.00 91.88 120 PHE A CA 1
ATOM 919 C C . PHE A 1 120 ? 8.917 5.749 -16.012 1.00 91.88 120 PHE A C 1
ATOM 921 O O . PHE A 1 120 ? 8.260 6.784 -15.911 1.00 91.88 120 PHE A O 1
ATOM 928 N N . THR A 1 121 ? 9.054 5.134 -17.194 1.00 91.06 121 THR A N 1
ATOM 929 C CA . THR A 1 121 ? 8.275 5.507 -18.389 1.00 91.06 121 THR A CA 1
ATOM 930 C C . THR A 1 121 ? 6.884 4.861 -18.416 1.00 91.06 121 THR A C 1
ATOM 932 O O . THR A 1 121 ? 6.033 5.239 -19.223 1.00 91.06 121 THR A O 1
ATOM 935 N N . GLN A 1 122 ? 6.619 3.911 -17.513 1.00 93.44 122 GLN A N 1
ATOM 936 C CA . GLN A 1 122 ? 5.339 3.215 -17.408 1.00 93.44 122 GLN A CA 1
ATOM 937 C C . GLN A 1 122 ? 4.193 4.128 -16.951 1.00 93.44 122 GLN A C 1
ATOM 939 O O . GLN A 1 122 ? 4.384 5.113 -16.239 1.00 93.44 122 GLN A O 1
ATOM 944 N N . THR A 1 123 ? 2.965 3.766 -17.333 1.00 93.94 123 THR A N 1
ATOM 945 C CA . THR A 1 123 ? 1.741 4.579 -17.214 1.00 93.94 123 THR A CA 1
ATOM 946 C C . THR A 1 123 ? 1.451 5.052 -15.789 1.00 93.94 123 THR A C 1
ATOM 948 O O . THR A 1 123 ? 0.905 6.138 -15.597 1.00 93.94 123 THR A O 1
ATOM 951 N N . LEU A 1 124 ? 1.832 4.273 -14.774 1.00 93.62 124 LEU A N 1
ATOM 952 C CA . LEU A 1 124 ? 1.716 4.681 -13.374 1.00 93.62 124 LEU A CA 1
ATOM 953 C C . LEU A 1 124 ? 2.528 5.951 -13.074 1.00 93.62 124 LEU A C 1
ATOM 955 O O . LEU A 1 124 ? 2.083 6.799 -12.312 1.00 93.62 124 LEU A O 1
ATOM 959 N N . PHE A 1 125 ? 3.699 6.117 -13.681 1.00 93.38 125 PHE A N 1
ATOM 960 C CA . PHE A 1 125 ? 4.633 7.201 -13.371 1.00 93.38 125 PHE A CA 1
ATOM 961 C C . PHE A 1 125 ? 4.473 8.425 -14.284 1.00 93.38 125 PHE A C 1
ATOM 963 O O . PHE A 1 125 ? 5.026 9.484 -13.996 1.00 93.38 125 PHE A O 1
ATOM 970 N N . THR A 1 126 ? 3.711 8.312 -15.377 1.00 90.00 126 THR A N 1
ATOM 971 C CA . THR A 1 126 ? 3.555 9.411 -16.344 1.00 90.00 126 THR A CA 1
ATOM 972 C C . THR A 1 126 ? 2.629 10.523 -15.852 1.00 90.00 126 THR A C 1
ATOM 974 O O . THR A 1 126 ? 2.820 11.680 -16.219 1.00 90.00 126 THR A O 1
ATOM 977 N N . ASP A 1 127 ? 1.633 10.194 -15.023 1.00 86.56 127 ASP A N 1
ATOM 978 C CA . ASP A 1 127 ? 0.767 11.200 -14.397 1.00 86.56 127 ASP A CA 1
ATOM 979 C C . ASP A 1 127 ? 1.539 11.985 -13.327 1.00 86.56 127 ASP A C 1
ATOM 981 O O . ASP A 1 127 ? 2.010 11.399 -12.352 1.00 86.56 127 ASP A O 1
ATOM 985 N N . GLN A 1 128 ? 1.617 13.303 -13.519 1.00 84.56 128 GLN A N 1
ATOM 986 C CA . GLN A 1 128 ? 2.347 14.255 -12.679 1.00 84.56 128 GLN A CA 1
ATOM 987 C C . GLN A 1 128 ? 1.521 14.794 -11.500 1.00 84.56 128 GLN A C 1
ATOM 989 O O . GLN A 1 128 ? 2.056 15.520 -10.666 1.00 84.56 128 GLN A O 1
ATOM 994 N N . GLN A 1 129 ? 0.220 14.493 -11.434 1.00 86.81 129 GLN A N 1
ATOM 995 C CA . GLN A 1 129 ? -0.674 15.045 -10.411 1.00 86.81 129 GLN A CA 1
ATOM 996 C C . GLN A 1 129 ? -0.861 14.097 -9.229 1.00 86.81 129 GLN A C 1
ATOM 998 O O . GLN A 1 129 ? -0.829 14.532 -8.079 1.00 86.81 129 GLN A O 1
ATOM 1003 N N . THR A 1 130 ? -1.043 12.801 -9.487 1.00 92.50 130 THR A N 1
ATOM 1004 C CA . THR A 1 130 ? -1.323 11.843 -8.413 1.00 92.50 130 THR A CA 1
ATOM 1005 C C . THR A 1 130 ? -0.028 11.433 -7.702 1.00 92.50 130 THR A C 1
ATOM 1007 O O . THR A 1 130 ? 0.891 10.947 -8.373 1.00 92.50 130 THR A O 1
ATOM 1010 N N . PRO A 1 131 ? 0.077 11.557 -6.366 1.00 95.50 131 PRO A N 1
ATOM 1011 C CA . PRO A 1 131 ? 1.276 11.157 -5.633 1.00 95.50 131 PRO A CA 1
ATOM 1012 C C . PRO A 1 131 ? 1.636 9.682 -5.839 1.00 95.50 131 PRO A C 1
ATOM 1014 O O . PRO A 1 131 ? 0.755 8.815 -5.891 1.00 95.50 131 PRO A O 1
ATOM 1017 N N . VAL A 1 132 ? 2.935 9.399 -5.930 1.00 96.75 132 VAL A N 1
ATOM 1018 C CA . VAL A 1 132 ? 3.482 8.043 -6.020 1.00 96.75 132 VAL A CA 1
ATOM 1019 C C . VAL A 1 132 ? 4.534 7.846 -4.937 1.00 96.75 132 VAL A C 1
ATOM 1021 O O . VAL A 1 132 ? 5.499 8.602 -4.867 1.00 96.75 132 VAL A O 1
ATOM 1024 N N . LEU A 1 133 ? 4.376 6.808 -4.122 1.00 97.38 133 LEU A N 1
ATOM 1025 C CA . LEU A 1 133 ? 5.355 6.376 -3.131 1.00 97.38 133 LEU A CA 1
ATOM 1026 C C . LEU A 1 133 ? 5.998 5.069 -3.597 1.00 97.38 133 LEU A C 1
ATOM 1028 O O . LEU A 1 133 ? 5.308 4.088 -3.871 1.00 97.38 133 LEU A O 1
ATOM 1032 N N . VAL A 1 134 ? 7.323 5.043 -3.680 1.00 97.19 134 VAL A N 1
ATOM 1033 C CA . VAL A 1 134 ? 8.094 3.855 -4.059 1.00 97.19 134 VAL A CA 1
ATOM 1034 C C . VAL A 1 134 ? 8.914 3.397 -2.864 1.00 97.19 134 VAL A C 1
ATOM 1036 O O . VAL A 1 134 ? 9.850 4.088 -2.475 1.00 97.19 134 VAL A O 1
ATOM 1039 N N . TYR A 1 135 ? 8.605 2.222 -2.318 1.00 97.75 135 TYR A N 1
ATOM 1040 C CA . TYR A 1 135 ? 9.371 1.615 -1.225 1.00 97.75 135 TYR A CA 1
ATOM 1041 C C . TYR A 1 135 ? 10.445 0.678 -1.772 1.00 97.75 135 TYR A C 1
ATOM 1043 O O . TYR A 1 135 ? 10.163 -0.182 -2.613 1.00 97.75 135 TYR A O 1
ATOM 1051 N N . THR A 1 136 ? 11.679 0.836 -1.298 1.00 97.12 136 THR A N 1
ATOM 1052 C CA . THR A 1 136 ? 12.841 0.080 -1.778 1.00 97.12 136 THR A CA 1
ATOM 1053 C C . THR A 1 136 ? 13.887 -0.113 -0.680 1.00 97.12 136 THR A C 1
ATOM 1055 O O . THR A 1 136 ? 14.009 0.717 0.215 1.00 97.12 136 THR A O 1
ATOM 1058 N N . GLU A 1 137 ? 14.688 -1.175 -0.783 1.00 96.06 137 GLU A N 1
ATOM 1059 C CA . GLU A 1 137 ? 15.922 -1.352 0.009 1.00 96.06 137 GLU A CA 1
ATOM 1060 C C . GLU A 1 137 ? 17.160 -0.877 -0.782 1.00 96.06 137 GLU A C 1
ATOM 1062 O O . GLU A 1 137 ? 18.284 -0.846 -0.284 1.00 96.06 137 GLU A O 1
ATOM 1067 N N . ASN A 1 138 ? 16.978 -0.489 -2.049 1.00 94.75 138 ASN A N 1
ATOM 1068 C CA . ASN A 1 138 ? 18.054 -0.031 -2.917 1.00 94.75 138 ASN A CA 1
ATOM 1069 C C . ASN A 1 138 ? 18.318 1.474 -2.737 1.00 94.75 138 ASN A C 1
ATOM 1071 O O . ASN A 1 138 ? 17.650 2.313 -3.345 1.00 94.75 138 ASN A O 1
ATOM 1075 N N . THR A 1 139 ? 19.362 1.800 -1.972 1.00 92.94 139 THR A N 1
ATOM 1076 C CA . THR A 1 139 ? 19.838 3.175 -1.708 1.00 92.94 139 THR A CA 1
ATOM 1077 C C . THR A 1 139 ? 20.289 3.943 -2.955 1.00 92.94 139 THR A C 1
ATOM 1079 O O . THR A 1 139 ? 20.428 5.167 -2.913 1.00 92.94 139 THR A O 1
ATOM 1082 N N . GLN A 1 140 ? 20.525 3.254 -4.075 1.00 91.62 140 GLN A N 1
ATOM 1083 C CA . GLN A 1 140 ? 20.941 3.871 -5.335 1.00 91.62 140 GLN A CA 1
ATOM 1084 C C . GLN A 1 140 ? 19.766 4.253 -6.235 1.00 91.62 140 GLN A C 1
ATOM 1086 O O . GLN A 1 140 ? 19.976 4.982 -7.208 1.00 91.62 140 GLN A O 1
ATOM 1091 N N . LEU A 1 141 ? 18.541 3.805 -5.930 1.00 90.00 141 LEU A N 1
ATOM 1092 C CA . LEU A 1 141 ? 17.368 4.191 -6.706 1.00 90.00 141 LEU A CA 1
ATOM 1093 C C . LEU A 1 141 ? 17.111 5.693 -6.535 1.00 90.00 141 LEU A C 1
ATOM 1095 O O . LEU A 1 141 ? 16.936 6.189 -5.423 1.00 90.00 141 LEU A O 1
ATOM 1099 N N . LYS A 1 142 ? 17.091 6.428 -7.648 1.00 82.81 142 LYS A N 1
ATOM 1100 C CA . LYS A 1 142 ? 16.869 7.879 -7.676 1.00 82.81 142 LYS A CA 1
ATOM 1101 C C . LYS A 1 142 ? 15.846 8.224 -8.752 1.00 82.81 142 LYS A C 1
ATOM 1103 O O . LYS A 1 142 ? 15.876 7.653 -9.833 1.00 82.81 142 LYS A O 1
ATOM 1108 N N . THR A 1 143 ? 14.995 9.207 -8.467 1.00 73.75 143 THR A N 1
ATOM 1109 C CA . THR A 1 143 ? 13.920 9.689 -9.356 1.00 73.75 143 THR A CA 1
ATOM 1110 C C . THR A 1 143 ? 14.260 11.063 -9.936 1.00 73.75 143 THR A C 1
ATOM 1112 O O . THR A 1 143 ? 13.458 11.988 -9.925 1.00 73.75 143 THR A O 1
ATOM 1115 N N . LYS A 1 144 ? 15.502 11.251 -10.402 1.00 57.88 144 LYS A N 1
ATOM 1116 C CA . LYS A 1 144 ? 15.954 12.570 -10.884 1.00 57.88 144 LYS A CA 1
ATOM 1117 C C . LYS A 1 144 ? 15.276 13.020 -12.185 1.00 57.88 144 LYS A C 1
ATOM 1119 O O . LYS A 1 144 ? 15.325 14.205 -12.490 1.00 57.88 144 LYS A O 1
ATOM 1124 N N . GLU A 1 145 ? 14.662 12.099 -12.924 1.00 63.44 145 GLU A N 1
ATOM 1125 C CA . GLU A 1 145 ? 14.104 12.357 -14.259 1.00 63.44 145 GLU A CA 1
ATOM 1126 C C . GLU A 1 145 ? 12.570 12.310 -14.308 1.00 63.44 145 GLU A C 1
ATOM 1128 O O . GLU A 1 145 ? 11.976 12.679 -15.318 1.00 63.44 145 GLU A O 1
ATOM 1133 N N . HIS A 1 146 ? 11.909 11.903 -13.221 1.00 62.56 146 HIS A N 1
ATOM 1134 C CA . HIS A 1 146 ? 10.475 11.621 -13.218 1.00 62.56 146 HIS A CA 1
ATOM 1135 C C . HIS A 1 146 ? 9.797 12.390 -12.082 1.00 62.56 146 HIS A C 1
ATOM 1137 O O . HIS A 1 146 ? 10.148 12.182 -10.927 1.00 62.56 146 HIS A O 1
ATOM 1143 N N . GLY A 1 147 ? 8.894 13.301 -12.467 1.00 66.56 147 GLY A N 1
ATOM 1144 C CA . GLY A 1 147 ? 7.902 14.064 -11.692 1.00 66.56 147 GLY A CA 1
ATOM 1145 C C . GLY A 1 147 ? 8.123 14.381 -10.211 1.00 66.56 147 GLY A C 1
ATOM 1146 O O . GLY A 1 147 ? 8.377 13.512 -9.386 1.00 66.56 147 GLY A O 1
ATOM 1147 N N . SER A 1 148 ? 7.868 15.634 -9.819 1.00 81.31 148 SER A N 1
ATOM 1148 C CA . SER A 1 148 ? 7.897 16.066 -8.408 1.00 81.31 148 SER A CA 1
ATOM 1149 C C . SER A 1 148 ? 6.897 15.330 -7.500 1.00 81.31 148 SER A C 1
ATOM 1151 O O . SER A 1 148 ? 6.997 15.427 -6.279 1.00 81.31 148 SER A O 1
ATOM 1153 N N . ASN A 1 149 ? 5.942 14.596 -8.075 1.00 91.31 149 ASN A N 1
ATOM 1154 C CA . ASN A 1 149 ? 4.946 13.791 -7.374 1.00 91.31 149 ASN A CA 1
ATOM 1155 C C . ASN A 1 149 ? 5.426 12.375 -7.000 1.00 91.31 149 ASN A C 1
ATOM 1157 O O . ASN A 1 149 ? 4.676 11.656 -6.337 1.00 91.31 149 ASN A O 1
ATOM 1161 N N . ILE A 1 150 ? 6.629 11.959 -7.418 1.00 94.06 150 ILE A N 1
ATOM 1162 C CA . ILE A 1 150 ? 7.199 10.640 -7.109 1.00 94.06 150 ILE A CA 1
ATOM 1163 C C . ILE A 1 150 ? 8.188 10.762 -5.948 1.00 94.06 150 ILE A C 1
ATOM 1165 O O . ILE A 1 150 ? 9.206 11.447 -6.038 1.00 94.06 150 ILE A O 1
ATOM 1169 N N . GLN A 1 151 ? 7.927 10.036 -4.863 1.00 94.56 151 GLN A N 1
ATOM 1170 C CA . GLN A 1 151 ? 8.808 9.947 -3.705 1.00 94.56 151 GLN A CA 1
ATOM 1171 C C . GLN A 1 151 ? 9.365 8.529 -3.572 1.00 94.56 151 GLN A C 1
ATOM 1173 O O . GLN A 1 151 ? 8.619 7.566 -3.402 1.00 94.56 151 GLN A O 1
ATOM 1178 N N . ILE A 1 152 ? 10.693 8.405 -3.606 1.00 95.00 152 ILE A N 1
ATOM 1179 C CA . ILE A 1 152 ? 11.382 7.155 -3.269 1.00 95.00 152 ILE A CA 1
ATOM 1180 C C . ILE A 1 152 ? 11.657 7.145 -1.769 1.00 95.00 152 ILE A C 1
ATOM 1182 O O . ILE A 1 152 ? 12.280 8.063 -1.235 1.00 95.00 152 ILE A O 1
ATOM 1186 N N . ILE A 1 153 ? 11.196 6.092 -1.110 1.00 95.69 153 ILE A N 1
ATOM 1187 C CA . ILE A 1 153 ? 11.347 5.837 0.315 1.00 95.69 153 ILE A CA 1
ATOM 1188 C C . ILE A 1 153 ? 12.274 4.637 0.443 1.00 95.69 153 ILE A C 1
ATOM 1190 O O . ILE A 1 153 ? 11.926 3.512 0.078 1.00 95.69 153 ILE A O 1
ATOM 1194 N N . VAL A 1 154 ? 13.486 4.906 0.916 1.00 96.12 154 VAL A N 1
ATOM 1195 C CA . VAL A 1 154 ? 14.484 3.870 1.160 1.00 96.12 154 VAL A CA 1
ATOM 1196 C C . VAL A 1 154 ? 14.369 3.434 2.614 1.00 96.12 154 VAL A C 1
ATOM 1198 O O . VAL A 1 154 ? 14.471 4.276 3.506 1.00 96.12 154 VAL A O 1
ATOM 1201 N N . LEU A 1 155 ? 14.152 2.141 2.839 1.00 94.81 155 LEU A N 1
ATOM 1202 C CA . LEU A 1 155 ? 14.105 1.526 4.165 1.00 94.81 155 LEU A CA 1
ATOM 1203 C C . LEU A 1 155 ? 15.149 0.413 4.245 1.00 94.81 155 LEU A C 1
ATOM 1205 O O . LEU A 1 155 ? 15.402 -0.261 3.249 1.00 94.81 155 LEU A O 1
ATOM 1209 N N . ASP A 1 156 ? 15.707 0.189 5.433 1.00 92.94 156 ASP A N 1
ATOM 1210 C CA . ASP A 1 156 ? 16.615 -0.942 5.675 1.00 92.94 156 ASP A CA 1
ATOM 1211 C C . ASP A 1 156 ? 15.870 -2.289 5.628 1.00 92.94 156 ASP A C 1
ATOM 1213 O O . ASP A 1 156 ? 16.430 -3.304 5.216 1.00 92.94 156 ASP A O 1
ATOM 1217 N N . ASP A 1 157 ? 14.590 -2.283 6.015 1.00 92.69 157 ASP A N 1
ATOM 1218 C CA . ASP A 1 157 ? 13.672 -3.418 5.948 1.00 92.69 157 ASP A CA 1
ATOM 1219 C C . ASP A 1 157 ? 12.348 -2.993 5.300 1.00 92.69 157 ASP A C 1
ATOM 1221 O O . ASP A 1 157 ? 11.581 -2.211 5.864 1.00 92.69 157 ASP A O 1
ATOM 1225 N N . CYS A 1 158 ? 12.054 -3.537 4.118 1.00 94.12 158 CYS A N 1
ATOM 1226 C CA . CYS A 1 158 ? 10.765 -3.368 3.445 1.00 94.12 158 CYS A CA 1
ATOM 1227 C C . CYS A 1 158 ? 9.769 -4.483 3.816 1.00 94.12 158 CYS A C 1
ATOM 1229 O O . CYS A 1 158 ? 9.086 -5.030 2.939 1.00 94.12 158 CYS A O 1
ATOM 1231 N N . SER A 1 159 ? 9.689 -4.865 5.093 1.00 95.00 159 SER A N 1
ATOM 1232 C CA . SER A 1 159 ? 8.608 -5.720 5.584 1.00 95.00 159 SER A CA 1
ATOM 1233 C C . SER A 1 159 ? 7.260 -4.995 5.521 1.00 95.00 159 SER A C 1
ATOM 1235 O O . SER A 1 159 ? 7.183 -3.764 5.552 1.00 95.00 159 SER A O 1
ATOM 1237 N N . ILE A 1 160 ? 6.177 -5.771 5.409 1.00 95.88 160 ILE A N 1
ATOM 1238 C CA . ILE A 1 160 ? 4.818 -5.225 5.291 1.00 95.88 160 ILE A CA 1
ATOM 1239 C C . ILE A 1 160 ? 4.483 -4.339 6.494 1.00 95.88 160 ILE A C 1
ATOM 1241 O O . ILE A 1 160 ? 3.988 -3.234 6.309 1.00 95.88 160 ILE A O 1
ATOM 1245 N N . GLU A 1 161 ? 4.815 -4.775 7.709 1.00 95.06 161 GLU A N 1
ATOM 1246 C CA . GLU A 1 161 ? 4.552 -4.004 8.927 1.00 95.06 161 GLU A CA 1
ATOM 1247 C C . GLU A 1 161 ? 5.276 -2.648 8.920 1.00 95.06 161 GLU A C 1
ATOM 1249 O O . GLU A 1 161 ? 4.655 -1.622 9.199 1.00 95.06 161 GLU A O 1
ATOM 1254 N N . THR A 1 162 ? 6.561 -2.617 8.546 1.00 96.25 162 THR A N 1
ATOM 1255 C CA . THR A 1 162 ? 7.336 -1.369 8.467 1.00 96.25 162 THR A CA 1
ATOM 1256 C C . THR A 1 162 ? 6.743 -0.407 7.438 1.00 96.25 162 THR A C 1
ATOM 1258 O O . THR A 1 162 ? 6.603 0.784 7.717 1.00 96.25 162 THR A O 1
ATOM 1261 N N . ILE A 1 163 ? 6.329 -0.917 6.274 1.00 97.69 163 ILE A N 1
ATOM 1262 C CA . ILE A 1 163 ? 5.681 -0.107 5.234 1.00 97.69 163 ILE A CA 1
ATOM 1263 C C . ILE A 1 163 ? 4.341 0.452 5.731 1.00 97.69 163 ILE A C 1
ATOM 1265 O O . ILE A 1 163 ? 4.085 1.640 5.560 1.00 97.69 163 ILE A O 1
ATOM 1269 N N . LEU A 1 164 ? 3.496 -0.363 6.371 1.00 97.38 164 LEU A N 1
ATOM 1270 C CA . LEU A 1 164 ? 2.194 0.084 6.884 1.00 97.38 164 LEU A CA 1
ATOM 1271 C C . LEU A 1 164 ? 2.327 1.114 8.018 1.00 97.38 164 LEU A C 1
ATOM 1273 O O . LEU A 1 164 ? 1.491 2.009 8.118 1.00 97.38 164 LEU A O 1
ATOM 1277 N N . LYS A 1 165 ? 3.376 1.032 8.847 1.00 96.50 165 LYS A N 1
ATOM 1278 C CA . LYS A 1 165 ? 3.687 2.063 9.855 1.00 96.50 165 LYS A CA 1
ATOM 1279 C C . LYS A 1 165 ? 4.122 3.379 9.214 1.00 96.50 165 LYS A C 1
ATOM 1281 O O . LYS A 1 165 ? 3.655 4.439 9.622 1.00 96.50 165 LYS A O 1
ATOM 1286 N N . ASP A 1 166 ? 4.997 3.330 8.210 1.00 97.88 166 ASP A N 1
ATOM 1287 C CA . ASP A 1 166 ? 5.446 4.537 7.506 1.00 97.88 166 ASP A CA 1
ATOM 1288 C C . ASP A 1 166 ? 4.294 5.188 6.713 1.00 97.88 166 ASP A C 1
ATOM 1290 O O . ASP A 1 166 ? 4.134 6.408 6.760 1.00 97.88 166 ASP A O 1
ATOM 1294 N N . LEU A 1 167 ? 3.422 4.397 6.073 1.00 98.00 167 LEU A N 1
ATOM 1295 C CA . LEU A 1 167 ? 2.193 4.901 5.446 1.00 98.00 167 LEU A CA 1
ATOM 1296 C C . LEU A 1 167 ? 1.283 5.603 6.468 1.00 98.00 167 LEU A C 1
ATOM 1298 O O . LEU A 1 167 ? 0.844 6.729 6.221 1.00 98.00 167 LEU A O 1
ATOM 1302 N N . TYR A 1 168 ? 1.063 4.997 7.638 1.00 96.88 168 TYR A N 1
ATOM 1303 C CA . TYR A 1 168 ? 0.257 5.596 8.704 1.00 96.88 168 TYR A CA 1
ATOM 1304 C C . TYR A 1 168 ? 0.832 6.938 9.176 1.00 96.88 168 TYR A C 1
ATOM 1306 O O . TYR A 1 168 ? 0.106 7.925 9.290 1.00 96.88 168 TYR A O 1
ATOM 1314 N N . GLN A 1 169 ? 2.151 7.017 9.374 1.00 96.38 169 GLN A N 1
ATOM 1315 C CA . GLN A 1 169 ? 2.840 8.259 9.754 1.00 96.38 169 GLN A CA 1
ATOM 1316 C C . GLN A 1 169 ? 2.717 9.366 8.697 1.00 96.38 169 GLN A C 1
ATOM 1318 O O . GLN A 1 169 ? 2.768 10.549 9.032 1.00 96.38 169 GLN A O 1
ATOM 1323 N N . ARG A 1 170 ? 2.510 9.002 7.427 1.00 96.25 170 ARG A N 1
ATOM 1324 C CA . ARG A 1 170 ? 2.233 9.939 6.324 1.00 96.25 170 ARG A CA 1
ATOM 1325 C C . ARG A 1 170 ? 0.764 10.354 6.229 1.00 96.25 170 ARG A C 1
ATOM 1327 O O . ARG A 1 170 ? 0.413 11.104 5.321 1.00 96.25 170 ARG A O 1
ATOM 1334 N N . GLY A 1 171 ? -0.086 9.879 7.138 1.00 95.44 171 GLY A N 1
ATOM 1335 C CA . GLY A 1 171 ? -1.521 10.153 7.140 1.00 95.44 171 GLY A CA 1
ATOM 1336 C C . GLY A 1 171 ? -2.319 9.298 6.155 1.00 95.44 171 GLY A C 1
ATOM 1337 O O . GLY A 1 171 ? -3.433 9.675 5.807 1.00 95.44 171 GLY A O 1
ATOM 1338 N N . ILE A 1 172 ? -1.768 8.172 5.687 1.00 96.88 172 ILE A N 1
ATOM 1339 C CA . ILE A 1 172 ? -2.499 7.195 4.870 1.00 96.88 172 ILE A CA 1
ATOM 1340 C C . ILE A 1 172 ? -3.160 6.208 5.834 1.00 96.88 172 ILE A C 1
ATOM 1342 O O . ILE A 1 172 ? -2.493 5.346 6.409 1.00 96.88 172 ILE A O 1
ATOM 1346 N N . GLY A 1 173 ? -4.466 6.366 6.050 1.00 94.44 173 GLY A N 1
ATOM 1347 C CA . GLY A 1 173 ? -5.237 5.566 7.003 1.00 94.44 173 GLY A CA 1
ATOM 1348 C C . GLY A 1 173 ? -5.673 4.217 6.442 1.00 94.44 173 GLY A C 1
ATOM 1349 O O . GLY A 1 173 ? -5.755 3.251 7.193 1.00 94.44 173 GLY A O 1
ATOM 1350 N N . SER A 1 174 ? -5.876 4.133 5.126 1.00 96.06 174 SER A N 1
ATOM 1351 C CA . SER A 1 174 ? -6.365 2.936 4.435 1.00 96.06 174 SER A CA 1
ATOM 1352 C C . SER A 1 174 ? -5.619 2.651 3.124 1.00 96.06 174 SER A C 1
ATOM 1354 O O . SER A 1 174 ? -5.285 3.558 2.357 1.00 96.06 174 SER A O 1
ATOM 1356 N N . VAL A 1 175 ? -5.369 1.372 2.830 1.00 97.81 175 VAL A N 1
ATOM 1357 C CA . VAL A 1 175 ? -4.719 0.923 1.595 1.00 97.81 175 VAL A CA 1
ATOM 1358 C C . VAL A 1 175 ? -5.454 -0.247 0.947 1.00 97.81 175 VAL A C 1
ATOM 1360 O O . VAL A 1 175 ? -5.783 -1.244 1.589 1.00 97.81 175 VAL A O 1
ATOM 1363 N N . TYR A 1 176 ? -5.680 -0.130 -0.360 1.00 97.75 176 TYR A N 1
ATOM 1364 C CA . TYR A 1 176 ? -6.215 -1.195 -1.199 1.00 97.75 176 TYR A CA 1
ATOM 1365 C C . TYR A 1 176 ? -5.078 -1.909 -1.932 1.00 97.75 176 TYR A C 1
ATOM 1367 O O . TYR A 1 176 ? -4.402 -1.321 -2.778 1.00 97.75 176 TYR A O 1
ATOM 1375 N N . VAL A 1 177 ? -4.830 -3.174 -1.603 1.00 97.88 177 VAL A N 1
ATOM 1376 C CA . VAL A 1 177 ? -3.728 -3.955 -2.174 1.00 97.88 177 VAL A CA 1
ATOM 1377 C C . VAL A 1 177 ? -4.206 -4.680 -3.426 1.00 97.88 177 VAL A C 1
ATOM 1379 O O . VAL A 1 177 ? -5.007 -5.609 -3.359 1.00 97.88 177 VAL A O 1
ATOM 1382 N N . GLU A 1 178 ? -3.661 -4.286 -4.573 1.00 94.62 178 GLU A N 1
ATOM 1383 C CA . GLU A 1 178 ? -3.859 -4.922 -5.874 1.00 94.62 178 GLU A CA 1
ATOM 1384 C C . GLU A 1 178 ? -2.497 -5.342 -6.424 1.00 94.62 178 GLU A C 1
ATOM 1386 O O . GLU A 1 178 ? -1.807 -4.574 -7.101 1.00 94.62 178 GLU A O 1
ATOM 1391 N N . ALA A 1 179 ? -2.063 -6.559 -6.110 1.00 93.00 179 ALA A N 1
ATOM 1392 C CA . ALA A 1 179 ? -0.714 -7.002 -6.426 1.00 93.00 179 ALA A CA 1
ATOM 1393 C C . ALA A 1 179 ? -0.670 -8.434 -6.960 1.00 93.00 179 ALA A C 1
ATOM 1395 O O . ALA A 1 179 ? -1.610 -9.204 -6.800 1.00 93.00 179 ALA A O 1
ATOM 1396 N N . GLY A 1 180 ? 0.448 -8.779 -7.601 1.00 90.06 180 GLY A N 1
ATOM 1397 C CA . GLY A 1 180 ? 0.725 -10.146 -8.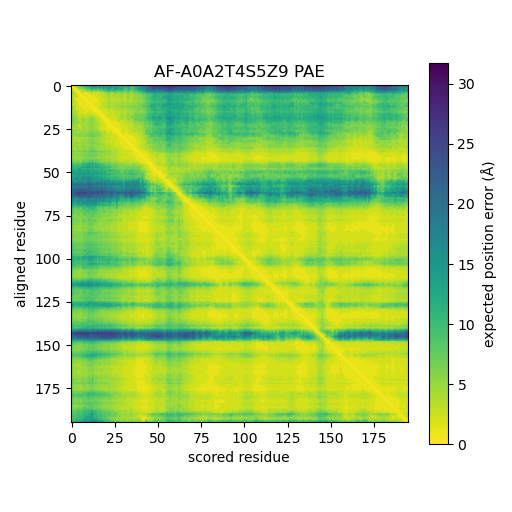012 1.00 90.06 180 GLY A CA 1
ATOM 1398 C C . GLY A 1 180 ? 1.026 -11.079 -6.829 1.00 90.06 180 GLY A C 1
ATOM 1399 O O . GLY A 1 180 ? 1.255 -10.627 -5.698 1.00 90.06 180 GLY A O 1
ATOM 1400 N N . PRO A 1 181 ? 1.155 -12.388 -7.105 1.00 89.00 181 PRO A N 1
ATOM 1401 C CA . PRO A 1 181 ? 1.065 -13.454 -6.105 1.00 89.00 181 PRO A CA 1
ATOM 1402 C C . PRO A 1 181 ? 2.101 -13.349 -4.988 1.00 89.00 181 PRO A C 1
ATOM 1404 O O . PRO A 1 181 ? 1.811 -13.678 -3.841 1.00 89.00 181 PRO A O 1
ATOM 1407 N N . LYS A 1 182 ? 3.305 -12.850 -5.296 1.00 90.75 182 LYS A N 1
ATOM 1408 C CA . LYS A 1 182 ? 4.365 -12.669 -4.298 1.00 90.75 182 LYS A CA 1
ATOM 1409 C C . LYS A 1 182 ? 3.959 -11.673 -3.211 1.00 90.75 182 LYS A C 1
ATOM 1411 O O . LYS A 1 182 ? 4.072 -11.994 -2.035 1.00 90.75 182 LYS A O 1
ATOM 1416 N N . VAL A 1 183 ? 3.486 -10.489 -3.599 1.00 93.94 183 VAL A N 1
ATOM 1417 C CA . VAL A 1 183 ? 3.095 -9.444 -2.641 1.00 93.94 183 VAL A CA 1
ATOM 1418 C C . VAL A 1 183 ? 1.829 -9.864 -1.908 1.00 93.94 183 VAL A C 1
ATOM 1420 O O . VAL A 1 183 ? 1.792 -9.785 -0.686 1.00 93.94 183 VAL A O 1
ATOM 1423 N N . THR A 1 184 ? 0.841 -10.418 -2.614 1.00 93.56 184 THR A N 1
ATOM 1424 C CA . THR A 1 184 ? -0.356 -10.991 -1.983 1.00 93.56 184 THR A CA 1
ATOM 1425 C C . THR A 1 184 ? -0.001 -12.014 -0.903 1.00 93.56 184 THR A C 1
ATOM 1427 O O . THR A 1 184 ? -0.516 -11.940 0.207 1.00 93.56 184 THR A O 1
ATOM 1430 N N . SER A 1 185 ? 0.918 -12.943 -1.192 1.00 92.12 185 SER A N 1
ATOM 1431 C CA . SER A 1 185 ? 1.366 -13.939 -0.214 1.00 92.12 185 SER A CA 1
ATOM 1432 C C . SER A 1 185 ? 2.042 -13.301 0.999 1.00 92.12 185 SER A C 1
ATOM 1434 O O . SER A 1 185 ? 1.859 -13.794 2.107 1.00 92.12 185 SER A O 1
ATOM 1436 N N . GLN A 1 186 ? 2.814 -12.225 0.813 1.00 94.50 186 GLN A N 1
ATOM 1437 C CA . GLN A 1 186 ? 3.447 -11.504 1.921 1.00 94.50 186 GLN A CA 1
ATOM 1438 C C . GLN A 1 186 ? 2.407 -10.838 2.831 1.00 94.50 186 GLN A C 1
ATOM 1440 O O . GLN A 1 186 ? 2.533 -10.933 4.047 1.00 94.50 186 GLN A O 1
ATOM 1445 N N . PHE A 1 187 ? 1.361 -10.229 2.262 1.00 95.19 187 PHE A N 1
ATOM 1446 C CA . PHE A 1 187 ? 0.257 -9.649 3.037 1.00 95.19 187 PHE A CA 1
ATOM 1447 C C . PHE A 1 187 ? -0.547 -10.710 3.797 1.00 95.19 187 PHE A C 1
ATOM 1449 O O . PHE A 1 187 ? -0.832 -10.538 4.978 1.00 95.19 187 PHE A O 1
ATOM 1456 N N . LEU A 1 188 ? -0.860 -11.843 3.161 1.00 92.69 188 LEU A N 1
ATOM 1457 C CA . LEU A 1 188 ? -1.562 -12.943 3.834 1.00 92.69 188 LEU A CA 1
ATOM 1458 C C . LEU A 1 188 ? -0.746 -13.525 5.001 1.00 92.69 188 LEU A C 1
ATOM 1460 O O . LEU A 1 188 ? -1.310 -13.885 6.031 1.00 92.69 188 LEU A O 1
ATOM 1464 N N . GLN A 1 189 ? 0.580 -13.599 4.861 1.00 93.00 189 GLN A N 1
ATOM 1465 C CA . GLN A 1 189 ? 1.476 -14.087 5.915 1.00 93.00 189 GLN A CA 1
ATOM 1466 C C . GLN A 1 189 ? 1.706 -13.070 7.037 1.00 93.00 189 GLN A C 1
ATOM 1468 O O . GLN A 1 189 ? 2.014 -13.480 8.153 1.00 93.00 189 GLN A O 1
ATOM 1473 N N . SER A 1 190 ? 1.564 -11.768 6.769 1.00 89.56 190 SER A N 1
ATOM 1474 C CA . SER A 1 190 ? 1.837 -10.727 7.766 1.00 89.56 190 SER A CA 1
ATOM 1475 C C . SER A 1 190 ? 0.745 -10.597 8.828 1.00 89.56 190 SER A C 1
ATOM 1477 O O . SER A 1 190 ? 0.964 -9.918 9.822 1.00 89.56 190 SER A O 1
ATOM 1479 N N . GLN A 1 191 ? -0.428 -11.212 8.622 1.00 85.62 191 GLN A N 1
ATOM 1480 C CA . GLN A 1 191 ? -1.611 -11.058 9.484 1.00 85.62 191 GLN A CA 1
ATOM 1481 C C . GLN A 1 191 ? -2.071 -9.595 9.645 1.00 85.62 191 GLN A C 1
ATOM 1483 O O . GLN A 1 191 ? -2.781 -9.262 10.590 1.00 85.62 191 GLN A O 1
ATOM 1488 N N . CYS A 1 192 ? -1.696 -8.719 8.705 1.00 86.75 192 CYS A N 1
ATOM 1489 C CA . CYS A 1 192 ? -2.072 -7.301 8.711 1.00 86.75 192 CYS A CA 1
ATOM 1490 C C . CYS A 1 192 ? -3.270 -6.994 7.802 1.00 86.75 192 CYS A C 1
ATOM 1492 O O . CYS A 1 192 ? -3.546 -5.823 7.584 1.00 86.75 192 CYS A O 1
ATOM 1494 N N . VAL A 1 193 ? -3.940 -8.007 7.244 1.00 88.19 193 VAL A N 1
ATOM 1495 C CA . VAL A 1 193 ? -5.105 -7.842 6.359 1.00 88.19 193 VAL A CA 1
ATOM 1496 C C . VAL A 1 193 ? -6.378 -7.820 7.198 1.00 88.19 193 VAL A C 1
ATOM 1498 O O . VAL A 1 193 ? -6.585 -8.729 8.002 1.00 88.19 193 VAL A O 1
ATOM 1501 N N . GLN A 1 194 ? -7.216 -6.800 7.008 1.00 87.94 194 GLN A N 1
ATOM 1502 C CA . GLN A 1 194 ? -8.514 -6.686 7.678 1.00 87.94 194 GLN A CA 1
ATOM 1503 C C . GLN A 1 194 ? -9.648 -7.186 6.779 1.00 87.94 194 GLN A C 1
ATOM 1505 O O . GLN A 1 194 ? -10.512 -7.923 7.248 1.00 87.94 194 GLN A O 1
ATOM 1510 N N . THR A 1 195 ? -9.616 -6.825 5.491 1.00 84.81 195 THR A N 1
ATOM 1511 C CA . THR A 1 195 ? -10.628 -7.216 4.492 1.00 84.81 195 THR A CA 1
ATOM 1512 C C . THR A 1 195 ? -10.005 -7.916 3.295 1.00 84.81 195 THR A C 1
ATOM 1514 O O . THR A 1 195 ? -8.945 -7.448 2.823 1.00 84.81 195 THR A O 1
#

InterPro domains:
  IPR002734 Bacterial bifunctional deaminase-reductase, C-terminal [PF01872] (42-194)
  IPR024072 Dihydrofolate reductase-like domain superfamily [G3DSA:3.40.430.10] (29-195)
  IPR024072 Dihydrofolate reductase-like domain superfamily [SSF53597] (42-193)
  IPR050765 Riboflavin Biosynthesis HTP Reductase [PTHR38011] (36-194)

Secondary structure (DSSP, 8-state):
---THHHHHHHTT--------HHHHHHTHHHHHHHHHT--EEEE-----TTS-SS-TTS--TT-S-HHHHHHHHHHHHHSSEEEEEHHHHHHH-------S--SSPPEEEEE-TT----TTSHHHH-SSS-EEEEES-TT---SSS-TTEEEEE-S---HHHHHHHHHHTT--EEEE---HHHHHHHHHHT----

Nearest PDB structures (foldseek):
  2b3z-assembly1_D  TM=8.442E-01  e=4.457E-16  Bacillus subtilis
  2hxv-assembly1_A-2  TM=8.488E-01  e=3.909E-15  Thermotoga maritima
  8dqc-assembly1_A  TM=8.619E-01  e=1.153E-13  Klebsiella oxytoca
  2azn-assembly1_A  TM=8.536E-01  e=2.319E-12  Methanocaldococcus jannaschii
  5xv0-assembly1_A  TM=8.729E-01  e=2.973E-10  Methanosarcina mazei Go1